Protein AF-A0AAD6JJ18-F1 (afdb_monomer_lite)

Secondary structure (DSSP, 8-state):
-----------GGG-------PPPPBHHHHHHHH-GGGGG-GGGTTPPBPHHHHHHHHHHHHHHHHTTGGGG---EEE-SSHHHHHHHHHHHSPTTSS--SS-------S-TT--PPPEEE-GGGPSSPSS-GGGPPPPHHHHHHH-TTEE-TT---SS--S--SS-PPPHHHHHHHHHHHH-

InterPro domains:
  IPR013078 Histidine phosphatase superfamily, clade-1 [PF00300] (18-92)
  IPR013078 Histidine phosphatase superfamily, clade-1 [SM00855] (17-101)
  IPR013078 Histidine phosphatase superfamily, clade-1 [cd07067] (18-88)
  IPR029033 Histidine phosphatase superfamily [G3DSA:3.40.50.1240] (17-183)
  IPR029033 Histidine phosphatase superfamily [SSF53254] (16-182)
  IPR050275 Phosphoglycerate Mutase/Phosphatase [PTHR48100] (12-182)

Radius of gyration: 18.87 Å; chains: 1; bounding box: 50×50×53 Å

Sequence (183 aa):
MDADPAPFLYPLEHSKILHLVRHAQGTHNVAGEKDHNALLSPEYFDAHLSPLGWQQAGDLRKQVHASGQLRRIDLVITSPLCRAMQTATQVFGSEGQIDGSKGANIDNSGISSLKCPPIVAAELCRERLGVHPCDKRRTISENRSRFPAIDFSLIESDEDILWKTDARETDEEIAARGLEFMS

Structure (mmCIF, N/CA/C/O backbone):
data_AF-A0AAD6JJ18-F1
#
_entry.id   AF-A0AAD6JJ18-F1
#
loop_
_atom_site.group_PDB
_atom_site.id
_atom_site.type_symbol
_atom_site.label_atom_id
_atom_site.label_alt_id
_atom_site.label_comp_id
_atom_site.label_asym_id
_atom_site.label_entity_id
_atom_site.label_seq_id
_atom_site.pdbx_PDB_ins_code
_atom_site.Cartn_x
_atom_site.Cartn_y
_atom_site.Cartn_z
_atom_site.occupancy
_atom_site.B_iso_or_equiv
_atom_site.auth_seq_id
_atom_site.auth_comp_id
_atom_site.auth_asym_id
_atom_site.auth_atom_id
_atom_site.pdbx_PDB_model_num
ATOM 1 N N . MET A 1 1 ? -30.585 34.271 -10.050 1.00 40.84 1 MET A N 1
ATOM 2 C CA . MET A 1 1 ? -30.581 34.189 -8.578 1.00 40.84 1 MET A CA 1
ATOM 3 C C . MET A 1 1 ? -29.838 32.917 -8.258 1.00 40.84 1 MET A C 1
ATOM 5 O O . MET A 1 1 ? -30.436 31.851 -8.314 1.00 40.84 1 MET A O 1
ATOM 9 N N . ASP A 1 2 ? -28.532 33.035 -8.064 1.00 46.09 2 ASP A N 1
ATOM 10 C CA . ASP A 1 2 ? -27.695 31.912 -7.663 1.00 46.09 2 ASP A CA 1
ATOM 11 C C . ASP A 1 2 ? -27.903 31.726 -6.163 1.00 46.09 2 ASP A C 1
ATOM 13 O O . ASP A 1 2 ? -27.655 32.639 -5.376 1.00 46.09 2 ASP A O 1
ATOM 17 N N . ALA A 1 3 ? -28.497 30.598 -5.784 1.00 52.81 3 ALA A N 1
ATOM 18 C CA . ALA A 1 3 ? -28.653 30.245 -4.385 1.00 52.81 3 ALA A CA 1
ATOM 19 C C . ALA A 1 3 ? -27.272 29.872 -3.838 1.00 52.81 3 ALA A C 1
ATOM 21 O O . ALA A 1 3 ? -26.668 28.906 -4.304 1.00 52.81 3 ALA A O 1
ATOM 22 N N . ASP A 1 4 ? -26.786 30.640 -2.862 1.00 55.97 4 ASP A N 1
ATOM 23 C CA . ASP A 1 4 ? -25.622 30.261 -2.064 1.00 55.97 4 ASP A CA 1
ATOM 24 C C . ASP A 1 4 ? -25.865 28.863 -1.466 1.00 55.97 4 ASP A C 1
ATOM 26 O O . ASP A 1 4 ? -26.921 28.638 -0.857 1.00 55.97 4 ASP A O 1
ATOM 30 N N . PRO A 1 5 ? -24.938 27.901 -1.627 1.00 59.16 5 PRO A N 1
ATOM 31 C CA . PRO A 1 5 ? -25.101 26.587 -1.034 1.00 59.16 5 PRO A CA 1
ATOM 32 C C . PRO A 1 5 ? -25.075 26.736 0.488 1.00 59.16 5 PRO A C 1
ATOM 34 O O . PRO A 1 5 ? -24.060 27.103 1.081 1.00 59.16 5 PRO A O 1
ATOM 37 N N . ALA A 1 6 ? -26.214 26.463 1.125 1.00 63.69 6 ALA A N 1
ATOM 38 C CA . ALA A 1 6 ? -26.315 26.445 2.575 1.00 63.69 6 ALA A CA 1
ATOM 39 C C . ALA A 1 6 ? -25.274 25.460 3.148 1.00 63.69 6 ALA A C 1
ATOM 41 O O . ALA A 1 6 ? -25.168 24.335 2.650 1.00 63.69 6 ALA A O 1
ATOM 42 N N . PRO A 1 7 ? -24.503 25.840 4.181 1.00 62.50 7 PRO A N 1
ATOM 43 C CA . PRO A 1 7 ? -23.551 24.934 4.804 1.00 62.50 7 PRO A CA 1
ATOM 44 C C . PRO A 1 7 ? -24.315 23.801 5.496 1.00 62.50 7 PRO A C 1
ATOM 46 O O . PRO A 1 7 ? -24.914 23.981 6.556 1.00 62.50 7 PRO A O 1
ATOM 49 N N . PHE A 1 8 ? -24.307 22.620 4.881 1.00 66.75 8 PHE A N 1
ATOM 50 C CA . PHE A 1 8 ? -24.824 21.406 5.495 1.00 66.75 8 PHE A CA 1
ATOM 51 C C . PHE A 1 8 ? -23.842 20.944 6.576 1.00 66.75 8 PHE A C 1
ATOM 53 O O . PHE A 1 8 ? -22.736 20.490 6.282 1.00 66.75 8 PHE A O 1
ATOM 60 N N . LEU A 1 9 ? -24.239 21.075 7.842 1.00 73.50 9 LEU A N 1
ATOM 61 C CA . LEU A 1 9 ? -23.540 20.450 8.961 1.00 73.50 9 LEU A CA 1
ATOM 62 C C . LEU A 1 9 ? -23.948 18.977 9.014 1.00 73.50 9 LEU A C 1
ATOM 64 O O . LEU A 1 9 ? -25.048 18.648 9.452 1.00 73.50 9 LEU A O 1
ATOM 68 N N . TYR A 1 10 ? -23.068 18.092 8.553 1.00 72.19 10 TYR A N 1
ATOM 69 C CA . TYR A 1 10 ? -23.254 16.653 8.713 1.00 72.19 10 TYR A CA 1
ATOM 70 C C . TYR A 1 10 ? -22.893 16.252 10.149 1.00 72.19 10 TYR A C 1
ATOM 72 O O . TYR A 1 10 ? -21.772 16.529 10.589 1.00 72.19 10 TYR A O 1
ATOM 80 N N . PRO A 1 11 ? -23.800 15.607 10.905 1.00 79.12 11 PRO A N 1
ATOM 81 C CA . PRO A 1 11 ? -23.462 15.084 12.220 1.00 79.12 11 PRO A CA 1
ATOM 82 C C . PRO A 1 11 ? -22.308 14.081 12.110 1.00 79.12 11 PRO A C 1
ATOM 84 O O . PRO A 1 11 ? -22.353 13.154 11.297 1.00 79.12 11 PRO A O 1
ATOM 87 N N . LEU A 1 12 ? -21.279 14.243 12.946 1.00 76.75 12 LEU A N 1
ATOM 88 C CA . LEU A 1 12 ? -20.121 13.338 12.968 1.00 76.75 12 LEU A CA 1
ATOM 89 C C . LEU A 1 12 ? -20.528 11.886 13.241 1.00 76.75 12 LEU A C 1
ATOM 91 O O . LEU A 1 12 ? -19.930 10.968 12.696 1.00 76.75 12 LEU A O 1
ATOM 95 N N . GLU A 1 13 ? -21.576 11.684 14.037 1.00 79.31 13 GLU A N 1
ATOM 96 C CA . GLU A 1 13 ? -22.138 10.368 14.364 1.00 79.31 13 GLU A CA 1
ATOM 97 C C . GLU A 1 13 ? -22.768 9.636 13.163 1.00 79.31 13 GLU A C 1
ATOM 99 O O . GLU A 1 13 ? -22.960 8.426 13.216 1.00 79.31 13 GLU A O 1
ATOM 104 N N . HIS A 1 14 ? -23.029 10.349 12.061 1.00 83.81 14 HIS A N 1
ATOM 105 C CA . HIS A 1 14 ? -23.541 9.801 10.801 1.00 83.81 14 HIS A CA 1
ATOM 106 C C . HIS A 1 14 ? -22.519 9.903 9.656 1.00 83.81 14 HIS A C 1
ATOM 108 O O . HIS A 1 14 ? -22.871 9.724 8.491 1.00 83.81 14 HIS A O 1
ATOM 114 N N . SER A 1 15 ? -21.256 10.207 9.969 1.00 89.50 15 SER A N 1
ATOM 115 C CA . SER A 1 15 ? -20.195 10.410 8.983 1.00 89.50 15 SER A CA 1
ATOM 116 C C . SER A 1 15 ? -19.077 9.389 9.164 1.00 89.50 15 SER A C 1
ATOM 118 O O . SER A 1 15 ? -18.675 9.077 10.283 1.00 89.50 15 SER A O 1
ATOM 120 N N . LYS A 1 16 ? -18.523 8.894 8.052 1.00 89.88 16 LYS A N 1
ATOM 121 C CA . LYS A 1 16 ? -17.264 8.141 8.080 1.00 89.88 16 LYS A CA 1
ATOM 122 C C . LYS A 1 16 ? -16.102 9.127 8.031 1.00 89.88 16 LYS A C 1
ATOM 124 O O . LYS A 1 16 ? -16.106 10.045 7.216 1.00 89.88 16 LYS A O 1
ATOM 129 N N . ILE A 1 17 ? -15.104 8.929 8.887 1.00 92.75 17 ILE A N 1
ATOM 130 C CA . ILE A 1 17 ? -13.862 9.706 8.850 1.00 92.75 17 ILE A CA 1
ATOM 131 C C . ILE A 1 17 ? -12.824 8.885 8.095 1.00 92.75 17 ILE A C 1
ATOM 133 O O . ILE A 1 17 ? -12.489 7.776 8.505 1.00 92.75 17 ILE A O 1
ATOM 137 N N . LEU A 1 18 ? -12.311 9.443 7.001 1.00 94.88 18 LEU A N 1
ATOM 138 C CA . LEU A 1 18 ? -11.244 8.836 6.218 1.00 94.88 18 LEU A CA 1
ATOM 139 C C . LEU A 1 18 ? -9.929 9.573 6.473 1.00 94.88 18 LEU A C 1
ATOM 141 O O . LEU A 1 18 ? -9.829 10.780 6.258 1.00 94.88 18 LEU A O 1
ATOM 145 N N . HIS A 1 19 ? -8.912 8.832 6.905 1.00 96.44 19 HIS A N 1
ATOM 146 C CA . HIS A 1 19 ? -7.545 9.330 7.021 1.00 96.44 19 HIS A CA 1
ATOM 147 C C . HIS A 1 19 ? -6.723 8.823 5.839 1.00 96.44 19 HIS A C 1
ATOM 149 O O . HIS A 1 19 ? -6.630 7.618 5.622 1.00 96.44 19 HIS A O 1
ATOM 155 N N . LEU A 1 20 ? -6.107 9.740 5.094 1.00 96.88 20 LEU A N 1
ATOM 156 C CA . LEU A 1 20 ? -5.242 9.408 3.965 1.00 96.88 20 LEU A CA 1
ATOM 157 C C . LEU A 1 20 ? -3.781 9.570 4.379 1.00 96.88 20 LEU A C 1
ATOM 159 O O . LEU A 1 20 ? -3.361 10.648 4.798 1.00 96.88 20 LEU A O 1
ATOM 163 N N . VAL A 1 21 ? -3.011 8.491 4.263 1.00 97.56 21 VAL A N 1
ATOM 164 C CA . VAL A 1 21 ? -1.593 8.454 4.631 1.00 97.56 21 VAL A CA 1
ATOM 165 C C . VAL A 1 21 ? -0.806 7.883 3.459 1.00 97.56 21 VAL A C 1
ATOM 167 O O . VAL A 1 21 ? -1.023 6.745 3.050 1.00 97.56 21 VAL A O 1
ATOM 170 N N . ARG A 1 22 ? 0.131 8.667 2.919 1.00 98.06 22 ARG A N 1
ATOM 171 C CA . ARG A 1 22 ? 1.108 8.166 1.947 1.00 98.06 22 ARG A CA 1
ATOM 172 C C . ARG A 1 22 ? 2.158 7.321 2.673 1.00 98.06 22 ARG A C 1
ATOM 174 O O . ARG A 1 22 ? 2.516 7.627 3.808 1.00 98.06 22 ARG A O 1
ATOM 181 N N . HIS A 1 23 ? 2.686 6.293 2.006 1.00 98.06 23 HIS A N 1
ATOM 182 C CA . HIS A 1 23 ? 3.838 5.553 2.522 1.00 98.06 23 HIS A CA 1
ATOM 183 C C . HIS A 1 23 ? 5.015 6.497 2.840 1.00 98.06 23 HIS A C 1
ATOM 185 O O . HIS A 1 23 ? 5.210 7.518 2.175 1.00 98.06 23 HIS A O 1
ATOM 191 N N . ALA A 1 24 ? 5.827 6.134 3.831 1.00 98.31 24 ALA A N 1
ATOM 192 C CA . ALA A 1 24 ? 7.063 6.848 4.140 1.00 98.31 24 ALA A CA 1
ATOM 193 C C . ALA A 1 24 ? 8.121 6.662 3.030 1.00 98.31 24 ALA A C 1
ATOM 195 O O . ALA A 1 24 ? 7.919 5.887 2.093 1.00 98.31 24 ALA A O 1
ATOM 196 N N . GLN A 1 25 ? 9.255 7.362 3.100 1.00 98.56 25 GLN A N 1
ATOM 197 C CA . GLN A 1 25 ? 10.272 7.313 2.043 1.00 98.56 25 GLN A CA 1
ATOM 198 C C . GLN A 1 25 ? 10.748 5.872 1.760 1.00 98.56 25 GLN A C 1
ATOM 200 O O . GLN A 1 25 ? 11.248 5.174 2.642 1.00 98.56 25 GLN A O 1
ATOM 205 N N . GLY A 1 26 ? 10.619 5.434 0.509 1.00 97.94 26 GLY A N 1
ATOM 206 C CA . GLY A 1 26 ? 11.151 4.166 0.014 1.00 97.94 26 GLY A CA 1
ATOM 207 C C . GLY A 1 26 ? 12.570 4.304 -0.538 1.00 97.94 26 GLY A C 1
ATOM 208 O O . GLY A 1 26 ? 12.993 5.391 -0.934 1.00 97.94 26 GLY A O 1
ATOM 209 N N . THR A 1 27 ? 13.301 3.194 -0.641 1.00 98.00 27 THR A N 1
ATOM 210 C CA . THR A 1 27 ? 14.630 3.170 -1.282 1.00 98.00 27 THR A CA 1
ATOM 211 C C . THR A 1 27 ? 14.587 3.640 -2.737 1.00 98.00 27 THR A C 1
ATOM 213 O O . THR A 1 27 ? 15.477 4.374 -3.160 1.00 98.00 27 THR A O 1
ATOM 216 N N . HIS A 1 28 ? 13.510 3.325 -3.467 1.00 96.75 28 HIS A N 1
ATOM 217 C CA . HIS A 1 28 ? 13.291 3.827 -4.828 1.00 96.75 28 HIS A CA 1
ATOM 218 C C . HIS A 1 28 ? 13.143 5.357 -4.891 1.00 96.75 28 HIS A C 1
ATOM 220 O O . HIS A 1 28 ? 13.555 5.953 -5.878 1.00 96.75 28 HIS A O 1
ATOM 226 N N . ASN A 1 29 ? 12.600 6.017 -3.855 1.00 96.88 29 ASN A N 1
ATOM 227 C CA . ASN A 1 29 ? 12.494 7.481 -3.842 1.00 96.88 29 ASN A CA 1
ATOM 228 C C . ASN A 1 29 ? 13.885 8.114 -3.772 1.00 96.88 29 ASN A C 1
ATOM 230 O O . ASN A 1 29 ? 14.192 8.998 -4.561 1.00 96.88 29 ASN A O 1
ATOM 234 N N . VAL A 1 30 ? 14.748 7.591 -2.894 1.00 96.94 30 VAL A N 1
ATOM 235 C CA . VAL A 1 30 ? 16.142 8.048 -2.753 1.00 96.94 30 VAL A CA 1
ATOM 236 C C . VAL A 1 30 ? 16.922 7.881 -4.058 1.00 96.94 30 VAL A C 1
ATOM 238 O O . VAL A 1 30 ? 17.774 8.705 -4.385 1.00 96.94 30 VAL A O 1
ATOM 241 N N . ALA A 1 31 ? 16.653 6.805 -4.797 1.00 95.44 31 ALA A N 1
ATOM 242 C CA . ALA A 1 31 ? 17.266 6.558 -6.094 1.00 95.44 31 ALA A CA 1
ATOM 243 C C . ALA A 1 31 ? 16.711 7.489 -7.178 1.00 95.44 31 ALA A C 1
ATOM 245 O O . ALA A 1 31 ? 17.483 8.163 -7.853 1.00 95.44 31 ALA A O 1
ATOM 246 N N . GLY A 1 32 ? 15.383 7.582 -7.286 1.00 94.88 32 GLY A N 1
ATOM 247 C CA . GLY A 1 32 ? 14.682 8.398 -8.276 1.00 94.88 32 GLY A CA 1
ATOM 248 C C . GLY A 1 32 ? 14.923 9.902 -8.132 1.00 94.88 32 GLY A C 1
ATOM 249 O O . GLY A 1 32 ? 14.893 10.614 -9.131 1.00 94.88 32 GLY A O 1
ATOM 250 N N . GLU A 1 33 ? 15.196 10.388 -6.917 1.00 95.31 33 GLU A N 1
ATOM 251 C CA . GLU A 1 33 ? 15.623 11.774 -6.667 1.00 95.31 33 GLU A CA 1
ATOM 252 C C . GLU A 1 33 ? 17.010 12.077 -7.251 1.00 95.31 33 GLU A C 1
ATOM 254 O O . GLU A 1 33 ? 17.281 13.213 -7.633 1.00 95.31 33 GLU A O 1
ATOM 259 N N . LYS A 1 34 ? 17.893 11.072 -7.325 1.00 95.06 34 LYS A N 1
ATOM 260 C CA . LYS A 1 34 ? 19.240 11.212 -7.899 1.00 95.06 34 LYS A CA 1
ATOM 261 C C . LYS A 1 34 ? 19.231 11.004 -9.407 1.00 95.06 34 LYS A C 1
ATOM 263 O O . LYS A 1 34 ? 19.876 11.753 -10.132 1.00 95.06 34 LYS A O 1
ATOM 268 N N . ASP A 1 35 ? 18.526 9.972 -9.855 1.00 94.44 35 ASP A N 1
ATOM 269 C CA . ASP A 1 35 ? 18.363 9.619 -11.258 1.00 94.44 35 ASP A CA 1
ATOM 270 C C . ASP A 1 35 ? 16.999 8.962 -11.464 1.00 94.44 35 ASP A C 1
ATOM 272 O O . ASP A 1 35 ? 16.736 7.861 -10.980 1.00 94.44 35 ASP A O 1
ATOM 276 N N . HIS A 1 36 ? 16.131 9.619 -12.230 1.00 91.31 36 HIS A N 1
ATOM 277 C CA . HIS A 1 36 ? 14.800 9.098 -12.516 1.00 91.31 36 HIS A CA 1
ATOM 278 C C . HIS A 1 36 ? 14.842 7.747 -13.248 1.00 91.31 36 HIS A C 1
ATOM 280 O O . HIS A 1 36 ? 13.972 6.905 -13.026 1.00 91.31 36 HIS A O 1
ATOM 286 N N . ASN A 1 37 ? 15.873 7.494 -14.064 1.00 93.81 37 ASN A N 1
ATOM 287 C CA . ASN A 1 37 ? 16.023 6.223 -14.777 1.00 93.81 37 ASN A CA 1
ATOM 288 C C . ASN A 1 37 ? 16.318 5.054 -13.831 1.00 93.81 37 ASN A C 1
ATOM 290 O O . ASN A 1 37 ? 16.045 3.905 -14.181 1.00 93.81 37 ASN A O 1
ATOM 294 N N . ALA A 1 38 ? 16.796 5.324 -12.611 1.00 93.50 38 ALA A N 1
ATOM 295 C CA . ALA A 1 38 ? 17.000 4.295 -11.598 1.00 93.50 38 ALA A CA 1
ATOM 296 C C . ALA A 1 38 ? 15.689 3.580 -11.230 1.00 93.50 38 ALA A C 1
ATOM 298 O O . ALA A 1 38 ? 15.727 2.419 -10.834 1.00 93.50 38 ALA A O 1
ATOM 299 N N . LEU A 1 39 ? 14.525 4.217 -11.423 1.00 91.69 39 LEU A N 1
ATOM 300 C CA . LEU A 1 39 ? 13.212 3.607 -11.179 1.00 91.69 39 LEU A CA 1
ATOM 301 C C . LEU A 1 39 ? 12.893 2.430 -12.111 1.00 91.69 39 LEU A C 1
ATOM 303 O O . LEU A 1 39 ? 12.002 1.647 -11.797 1.00 91.69 39 LEU A O 1
ATOM 307 N N . LEU A 1 40 ? 13.619 2.280 -13.223 1.00 94.19 40 LEU A N 1
ATOM 308 C CA . LEU A 1 40 ? 13.518 1.127 -14.123 1.00 94.19 40 LEU A CA 1
ATOM 309 C C . LEU A 1 40 ? 14.391 -0.053 -13.666 1.00 94.19 40 LEU A C 1
ATOM 311 O O . LEU A 1 40 ? 14.301 -1.142 -14.233 1.00 94.19 40 LEU A O 1
ATOM 315 N N . SER A 1 41 ? 15.241 0.139 -12.652 1.00 95.56 41 SER A N 1
ATOM 316 C CA . SER A 1 41 ? 16.143 -0.904 -12.171 1.00 95.56 41 SER A CA 1
ATOM 317 C C . SER A 1 41 ? 15.374 -2.010 -11.435 1.00 95.56 41 SER A C 1
ATOM 319 O O . SER A 1 41 ? 14.604 -1.716 -10.512 1.00 95.56 41 SER A O 1
ATOM 321 N N . PRO A 1 42 ? 15.626 -3.296 -11.751 1.00 95.62 42 PRO A N 1
ATOM 322 C CA . PRO A 1 42 ? 15.067 -4.416 -10.997 1.00 95.62 42 PRO A CA 1
ATOM 323 C C . PRO A 1 42 ? 15.559 -4.461 -9.541 1.00 95.62 42 PRO A C 1
ATOM 325 O O . PRO A 1 42 ? 14.933 -5.119 -8.714 1.00 95.62 42 PRO A O 1
ATOM 328 N N . GLU A 1 43 ? 16.634 -3.739 -9.198 1.00 96.31 43 GLU A N 1
ATOM 329 C CA . GLU A 1 43 ? 17.118 -3.584 -7.817 1.00 96.31 43 GLU A CA 1
ATOM 330 C C . GLU A 1 43 ? 16.038 -3.028 -6.879 1.00 96.31 43 GLU A C 1
ATOM 332 O O . GLU A 1 43 ? 15.972 -3.401 -5.709 1.00 96.31 43 GLU A O 1
ATOM 337 N N . TYR A 1 44 ? 15.147 -2.178 -7.397 1.00 96.44 44 TYR A N 1
ATOM 338 C CA . TYR A 1 44 ? 14.070 -1.576 -6.616 1.00 96.44 44 TYR A CA 1
ATOM 339 C C . TYR A 1 44 ? 12.766 -2.371 -6.661 1.00 96.44 44 TYR A C 1
ATOM 341 O O . TYR A 1 44 ? 11.732 -1.827 -6.282 1.00 96.44 44 TYR A O 1
ATOM 349 N N . PHE A 1 45 ? 12.788 -3.639 -7.087 1.00 97.62 45 PHE A N 1
ATOM 350 C CA . PHE A 1 45 ? 11.606 -4.503 -7.104 1.00 97.62 45 PHE A CA 1
ATOM 351 C C . PHE A 1 45 ? 10.892 -4.548 -5.741 1.00 97.62 45 PHE A C 1
ATOM 353 O O . PHE A 1 45 ? 11.445 -5.038 -4.749 1.00 97.62 45 PHE A O 1
ATOM 360 N N . ASP A 1 46 ? 9.636 -4.086 -5.722 1.00 97.88 46 ASP A N 1
ATOM 361 C CA . ASP A 1 46 ? 8.813 -3.906 -4.516 1.00 97.88 46 ASP A CA 1
ATOM 362 C C . ASP A 1 46 ? 9.578 -3.183 -3.390 1.00 97.88 46 ASP A C 1
ATOM 364 O O . ASP A 1 46 ? 9.753 -3.691 -2.276 1.00 97.88 46 ASP A O 1
ATOM 368 N N . ALA A 1 47 ? 10.136 -2.017 -3.722 1.00 97.81 47 ALA A N 1
ATOM 369 C CA . ALA A 1 47 ? 11.035 -1.271 -2.852 1.00 97.81 47 ALA A CA 1
ATOM 370 C C . ALA A 1 47 ? 10.498 -1.119 -1.418 1.00 97.81 47 ALA A C 1
ATOM 372 O O . ALA A 1 47 ? 9.361 -0.689 -1.192 1.00 97.81 47 ALA A O 1
ATOM 373 N N . HIS A 1 48 ? 11.365 -1.416 -0.452 1.00 98.12 48 HIS A N 1
ATOM 374 C CA . HIS A 1 48 ? 11.105 -1.243 0.973 1.00 98.12 48 HIS A CA 1
ATOM 375 C C . HIS A 1 48 ? 11.386 0.199 1.433 1.00 98.12 48 HIS A C 1
ATOM 377 O O . HIS A 1 48 ? 11.948 1.015 0.697 1.00 98.12 48 HIS A O 1
ATOM 383 N N . LEU A 1 49 ? 11.014 0.519 2.674 1.00 98.56 49 LEU A N 1
ATOM 384 C CA . LEU A 1 49 ? 11.332 1.790 3.321 1.00 98.56 49 LEU A CA 1
ATOM 385 C C . LEU A 1 49 ? 12.845 1.989 3.466 1.00 98.56 49 LEU A C 1
ATOM 387 O O . LEU A 1 49 ? 13.586 1.054 3.780 1.00 98.56 49 LEU A O 1
ATOM 391 N N . SER A 1 50 ? 13.301 3.222 3.252 1.00 98.25 50 SER A N 1
ATOM 392 C CA . SER A 1 50 ? 14.663 3.641 3.584 1.00 98.25 50 SER A CA 1
ATOM 393 C C . SER A 1 50 ? 14.824 3.774 5.110 1.00 98.25 50 SER A C 1
ATOM 395 O O . SER A 1 50 ? 13.823 3.789 5.833 1.00 98.25 50 SER A O 1
ATOM 397 N N . PRO A 1 51 ? 16.053 3.930 5.640 1.00 98.06 51 PRO A N 1
ATOM 398 C CA . PRO A 1 51 ? 16.248 4.260 7.055 1.00 98.06 51 PRO A CA 1
ATOM 399 C C . PRO A 1 51 ? 15.464 5.508 7.495 1.00 98.06 51 PRO A C 1
ATOM 401 O O . PRO A 1 51 ? 14.861 5.514 8.567 1.00 98.06 51 PRO A O 1
ATOM 404 N N . LEU A 1 52 ? 15.395 6.533 6.636 1.00 98.38 52 LEU A N 1
ATOM 405 C CA . LEU A 1 52 ? 14.575 7.719 6.886 1.00 98.38 52 LEU A CA 1
ATOM 406 C C . LEU A 1 52 ? 13.076 7.388 6.857 1.00 98.38 52 LEU A C 1
ATOM 408 O O . LEU A 1 52 ? 12.327 7.888 7.690 1.00 98.38 52 LEU A O 1
ATOM 412 N N . GLY A 1 53 ? 12.633 6.526 5.938 1.00 98.56 53 GLY A N 1
ATOM 413 C CA . GLY A 1 53 ? 11.244 6.072 5.877 1.00 98.56 53 GLY A CA 1
ATOM 414 C C . GLY A 1 53 ? 10.787 5.378 7.162 1.00 98.56 53 GLY A C 1
ATOM 415 O O . GLY A 1 53 ? 9.699 5.651 7.667 1.00 98.56 53 GLY A O 1
ATOM 416 N N . TRP A 1 54 ? 11.641 4.540 7.752 1.00 98.25 54 TRP A N 1
ATOM 417 C CA . TRP A 1 54 ? 11.367 3.925 9.053 1.00 98.25 54 TRP A CA 1
ATOM 418 C C . TRP A 1 54 ? 11.255 4.952 10.178 1.00 98.25 54 TRP A C 1
ATOM 420 O O . TRP A 1 54 ? 10.342 4.859 11.000 1.00 98.25 54 TRP A O 1
ATOM 430 N N . GLN A 1 55 ? 12.132 5.960 10.191 1.00 98.25 55 GLN A N 1
ATOM 431 C CA . GLN A 1 55 ? 12.039 7.057 11.151 1.00 98.25 55 GLN A CA 1
ATOM 432 C C . GLN A 1 55 ? 10.717 7.825 10.995 1.00 98.25 55 GLN A C 1
ATOM 434 O O . GLN A 1 55 ? 10.011 8.021 11.981 1.00 98.25 55 GLN A O 1
ATOM 439 N N . GLN A 1 56 ? 10.339 8.189 9.767 1.00 98.62 56 GLN A N 1
ATOM 440 C CA . GLN A 1 56 ? 9.084 8.890 9.469 1.00 98.62 56 GLN A CA 1
ATOM 441 C C . GLN A 1 56 ? 7.855 8.105 9.951 1.00 98.62 56 GLN A C 1
ATOM 443 O O . GLN A 1 56 ? 6.977 8.666 10.607 1.00 98.62 56 GLN A O 1
ATOM 448 N N . ALA A 1 57 ? 7.801 6.800 9.672 1.00 98.12 57 ALA A N 1
ATOM 449 C CA . ALA A 1 57 ? 6.713 5.941 10.134 1.00 98.12 57 ALA A CA 1
ATOM 450 C C . ALA A 1 57 ? 6.704 5.800 11.670 1.00 98.12 57 ALA A C 1
ATOM 452 O O . ALA A 1 57 ? 5.644 5.838 12.295 1.00 98.12 57 ALA A O 1
ATOM 453 N N . GLY A 1 58 ? 7.877 5.700 12.302 1.00 96.88 58 GLY A N 1
ATOM 454 C CA . GLY A 1 58 ? 8.008 5.690 13.760 1.00 96.88 58 GLY A CA 1
ATOM 455 C C . GLY A 1 58 ? 7.547 6.994 14.418 1.00 96.88 58 GLY A C 1
ATOM 456 O O . GLY A 1 58 ? 6.877 6.961 15.450 1.00 96.88 58 GLY A O 1
ATOM 457 N N . ASP A 1 59 ? 7.848 8.142 13.819 1.00 97.81 59 ASP A N 1
ATOM 458 C CA . ASP A 1 59 ? 7.407 9.440 14.329 1.00 97.81 59 ASP A CA 1
ATOM 459 C C . ASP A 1 59 ? 5.892 9.623 14.176 1.00 97.81 59 ASP A C 1
ATOM 461 O O . ASP A 1 59 ? 5.236 10.082 15.116 1.00 97.81 59 ASP A O 1
ATOM 465 N N . LEU A 1 60 ? 5.303 9.161 13.067 1.00 97.56 60 LEU A N 1
ATOM 466 C CA . LEU A 1 60 ? 3.848 9.136 12.904 1.00 97.56 60 LEU A CA 1
ATOM 467 C C . LEU A 1 60 ? 3.173 8.2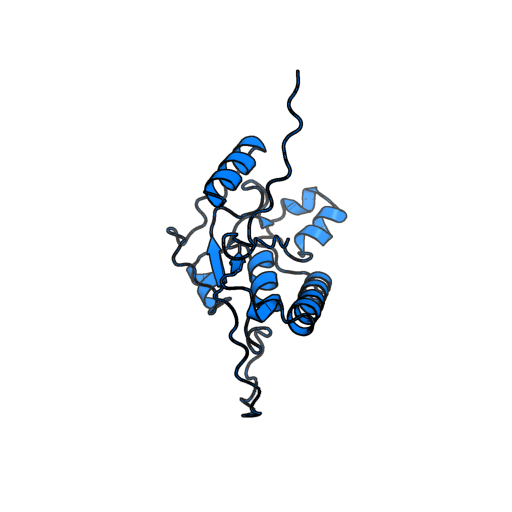11 13.930 1.00 97.56 60 LEU A C 1
ATOM 469 O O . LEU A 1 60 ? 2.173 8.606 14.528 1.00 97.56 60 LEU A O 1
ATOM 473 N N . ARG A 1 61 ? 3.740 7.026 14.212 1.00 95.88 61 ARG A N 1
ATOM 474 C CA . ARG A 1 61 ? 3.247 6.131 15.280 1.00 95.88 61 ARG A CA 1
ATOM 475 C C . ARG A 1 61 ? 3.154 6.871 16.614 1.00 95.88 61 ARG A C 1
ATOM 477 O O . ARG A 1 61 ? 2.105 6.852 17.254 1.00 95.88 61 ARG A O 1
ATOM 484 N N . LYS A 1 62 ? 4.223 7.567 17.022 1.00 95.56 62 LYS A N 1
ATOM 485 C CA . LYS A 1 62 ? 4.245 8.333 18.282 1.00 95.56 62 LYS A CA 1
ATOM 486 C C . LYS A 1 62 ? 3.108 9.355 18.329 1.00 95.56 62 LYS A C 1
ATOM 488 O O . LYS A 1 62 ? 2.428 9.451 19.347 1.00 95.56 62 LYS A O 1
ATOM 493 N N . GLN A 1 63 ? 2.863 10.074 17.233 1.00 95.94 63 GLN A N 1
ATOM 494 C CA . GLN A 1 63 ? 1.783 11.065 17.143 1.00 95.94 63 GLN A CA 1
ATOM 495 C C . GLN A 1 63 ? 0.388 10.425 17.224 1.00 95.94 63 GLN A C 1
ATOM 497 O O . GLN A 1 63 ? -0.468 10.885 17.984 1.00 95.94 63 GLN A O 1
ATOM 502 N N . VAL A 1 64 ? 0.155 9.339 16.482 1.00 93.94 64 VAL A N 1
ATOM 503 C CA . VAL A 1 64 ? -1.125 8.607 16.456 1.00 93.94 64 VAL A CA 1
ATOM 504 C C . VAL A 1 64 ? -1.445 7.981 17.821 1.00 93.94 64 VAL A C 1
ATOM 506 O O . VAL A 1 64 ? -2.599 7.989 18.252 1.00 93.94 64 VAL A O 1
ATOM 509 N N . HIS A 1 65 ? -0.433 7.488 18.539 1.00 90.94 65 HIS A N 1
ATOM 510 C CA . HIS A 1 65 ? -0.591 6.971 19.899 1.00 90.94 65 HIS A CA 1
ATOM 511 C C . HIS A 1 65 ? -0.822 8.088 20.924 1.00 90.94 65 HIS A C 1
ATOM 513 O O . HIS A 1 65 ? -1.758 7.995 21.718 1.00 90.94 65 HIS A O 1
ATOM 519 N N . ALA A 1 66 ? -0.014 9.153 20.898 1.00 93.12 66 ALA A N 1
ATOM 520 C CA . ALA A 1 66 ? -0.108 10.257 21.858 1.00 93.12 66 ALA A CA 1
ATOM 521 C C . ALA A 1 66 ? -1.444 11.013 21.766 1.00 93.12 66 ALA A C 1
ATOM 523 O O . ALA A 1 66 ? -1.976 11.452 22.781 1.00 93.12 66 ALA A O 1
ATOM 524 N N . SER A 1 67 ? -2.011 11.124 20.563 1.00 93.56 67 SER A N 1
ATOM 525 C CA . SER A 1 67 ? -3.330 11.733 20.332 1.00 93.56 67 SER A CA 1
ATOM 526 C C . SER A 1 67 ? -4.511 10.824 20.697 1.00 93.56 67 SER A C 1
ATOM 528 O O . SER A 1 67 ? -5.657 11.267 20.675 1.00 93.56 67 SER A O 1
ATOM 530 N N . GLY A 1 68 ? -4.268 9.541 20.993 1.00 91.56 68 GLY A N 1
ATOM 531 C CA . GLY A 1 68 ? -5.322 8.540 21.167 1.00 91.56 68 GLY A CA 1
ATOM 532 C C . GLY A 1 68 ? -6.054 8.171 19.870 1.00 91.56 68 GLY A C 1
ATOM 533 O O . GLY A 1 68 ? -7.004 7.388 19.920 1.00 91.56 68 GLY A O 1
ATOM 534 N N . GLN A 1 69 ? -5.608 8.686 18.717 1.00 91.75 69 GLN A N 1
ATOM 535 C CA . GLN A 1 69 ? -6.233 8.470 17.412 1.00 91.75 69 GLN A CA 1
ATOM 536 C C . GLN A 1 69 ? -6.299 6.985 17.047 1.00 91.75 69 GLN A C 1
ATOM 538 O O . GLN A 1 69 ? -7.302 6.553 16.487 1.00 91.75 69 GLN A O 1
ATOM 543 N N . LEU A 1 70 ? -5.291 6.186 17.425 1.00 92.06 70 LEU A N 1
ATOM 544 C CA . LEU A 1 70 ? -5.272 4.744 17.144 1.00 92.06 70 LEU A CA 1
ATOM 545 C C . LEU A 1 70 ? -6.546 4.031 17.621 1.00 92.06 70 LEU A C 1
ATOM 547 O O . LEU A 1 70 ? -7.076 3.179 16.920 1.00 92.06 70 LEU A O 1
ATOM 551 N N . ARG A 1 71 ? -7.066 4.410 18.798 1.00 90.31 71 ARG A N 1
ATOM 552 C CA . ARG A 1 71 ? -8.251 3.784 19.411 1.00 90.31 71 ARG A CA 1
ATOM 553 C C . ARG A 1 71 ? -9.554 4.108 18.675 1.00 90.31 71 ARG A C 1
ATOM 555 O O . ARG A 1 71 ? -10.580 3.519 18.993 1.00 90.31 71 ARG A O 1
ATOM 562 N N . ARG A 1 72 ? -9.520 5.077 17.757 1.00 92.12 72 ARG A N 1
ATOM 563 C CA . ARG A 1 72 ? -10.662 5.546 16.961 1.00 92.12 72 ARG A CA 1
ATOM 564 C C . ARG A 1 72 ? -10.634 5.024 15.527 1.00 92.12 72 ARG A C 1
ATOM 566 O O . ARG A 1 72 ? -11.531 5.350 14.762 1.00 92.12 72 ARG A O 1
ATOM 573 N N . ILE A 1 73 ? -9.587 4.293 15.148 1.00 94.50 73 ILE A N 1
ATOM 574 C CA . ILE A 1 73 ? -9.467 3.696 13.822 1.00 94.50 73 ILE A CA 1
ATOM 575 C C . ILE A 1 73 ? -10.086 2.304 13.891 1.00 94.50 73 ILE A C 1
ATOM 577 O O . ILE A 1 73 ? -9.632 1.460 14.661 1.00 94.50 73 ILE A O 1
ATOM 581 N N . ASP A 1 74 ? -11.107 2.070 13.073 1.00 95.50 74 ASP A N 1
ATOM 582 C CA . ASP A 1 74 ? -11.778 0.770 12.991 1.00 95.50 74 ASP A CA 1
ATOM 583 C C . ASP A 1 74 ? -11.107 -0.180 11.988 1.00 95.50 74 ASP A C 1
ATOM 585 O O . ASP A 1 74 ? -11.202 -1.398 12.132 1.00 95.50 74 ASP A O 1
ATOM 589 N N . LEU A 1 75 ? -10.428 0.369 10.974 1.00 96.75 75 LEU A N 1
ATOM 590 C CA . LEU A 1 75 ? -9.805 -0.372 9.878 1.00 96.75 75 LEU A CA 1
ATOM 591 C C . LEU A 1 75 ? -8.657 0.435 9.263 1.00 96.75 75 LEU A C 1
ATOM 593 O O . LEU A 1 75 ? -8.779 1.642 9.055 1.00 96.75 75 LEU A O 1
ATOM 597 N N . VAL A 1 76 ? -7.570 -0.249 8.912 1.00 98.25 76 VAL A N 1
ATOM 598 C CA . VAL A 1 76 ? -6.499 0.288 8.067 1.00 98.25 76 VAL A CA 1
ATOM 599 C C . VAL A 1 76 ? -6.493 -0.474 6.750 1.00 98.25 76 VAL A C 1
ATOM 601 O O . VAL A 1 76 ? -6.399 -1.699 6.738 1.00 98.25 76 VAL A O 1
ATOM 604 N N . ILE A 1 77 ? -6.557 0.253 5.639 1.00 98.50 77 ILE A N 1
ATOM 605 C CA . ILE A 1 77 ? -6.407 -0.319 4.301 1.00 98.50 77 ILE A CA 1
ATOM 606 C C . ILE A 1 77 ? -5.046 0.109 3.760 1.00 98.50 77 ILE A C 1
ATOM 608 O O . ILE A 1 77 ? -4.691 1.285 3.825 1.00 98.50 77 ILE A O 1
ATOM 612 N N . THR A 1 78 ? -4.277 -0.840 3.238 1.00 98.62 78 THR A N 1
ATOM 613 C CA . THR A 1 78 ? -2.967 -0.590 2.631 1.00 98.62 78 THR A CA 1
ATOM 614 C C . THR A 1 78 ? -2.891 -1.197 1.239 1.00 98.62 78 THR A C 1
ATOM 616 O O . THR A 1 78 ? -3.613 -2.143 0.925 1.00 98.62 78 THR A O 1
ATOM 619 N N . SER A 1 79 ? -2.004 -0.675 0.397 1.00 98.44 79 SER A N 1
ATOM 620 C CA . SER A 1 79 ? -1.691 -1.348 -0.858 1.00 98.44 79 SER A CA 1
ATOM 621 C C . SER A 1 79 ? -0.766 -2.538 -0.590 1.00 98.44 79 SER A C 1
ATOM 623 O O . SER A 1 79 ? 0.021 -2.505 0.362 1.00 98.44 79 SER A O 1
ATOM 625 N N . PRO A 1 80 ? -0.785 -3.585 -1.429 1.00 98.38 80 PRO A N 1
ATOM 626 C CA . PRO A 1 80 ? 0.088 -4.747 -1.274 1.00 98.38 80 PRO A CA 1
ATOM 627 C C . PRO A 1 80 ? 1.555 -4.477 -1.674 1.00 98.38 80 PRO A C 1
ATOM 629 O O . PRO A 1 80 ? 2.294 -5.413 -1.970 1.00 98.38 80 PRO A O 1
ATOM 632 N N . LEU A 1 81 ? 1.991 -3.211 -1.697 1.00 98.50 81 LEU A N 1
ATOM 633 C CA . LEU A 1 81 ? 3.378 -2.813 -1.943 1.00 98.50 81 LEU A CA 1
ATOM 634 C C . LEU A 1 81 ? 4.154 -2.752 -0.623 1.00 98.50 81 LEU A C 1
ATOM 636 O O . LEU A 1 81 ? 3.673 -2.209 0.376 1.00 98.50 81 LEU A O 1
ATOM 640 N N . CYS A 1 82 ? 5.387 -3.253 -0.615 1.00 98.38 82 CYS A N 1
ATOM 641 C CA . CYS A 1 82 ? 6.198 -3.446 0.585 1.00 98.38 82 CYS A CA 1
ATOM 642 C C . CYS A 1 82 ? 6.318 -2.177 1.438 1.00 98.38 82 CYS A C 1
ATOM 644 O O . CYS A 1 82 ? 6.064 -2.224 2.641 1.00 98.38 82 CYS A O 1
ATOM 646 N N . ARG A 1 83 ? 6.633 -1.030 0.827 1.00 98.50 83 ARG A N 1
ATOM 647 C CA . ARG A 1 83 ? 6.719 0.273 1.513 1.00 98.50 83 ARG A CA 1
ATOM 648 C C . ARG A 1 83 ? 5.426 0.698 2.219 1.00 98.50 83 ARG A C 1
ATOM 650 O O . ARG A 1 83 ? 5.483 1.270 3.310 1.00 98.50 83 ARG A O 1
ATOM 657 N N . ALA A 1 84 ? 4.268 0.422 1.619 1.00 98.62 84 ALA A N 1
ATOM 658 C CA . ALA A 1 84 ? 2.969 0.768 2.187 1.00 98.62 84 ALA A CA 1
ATOM 659 C C . ALA A 1 84 ? 2.612 -0.182 3.335 1.00 98.62 84 ALA A C 1
ATOM 661 O O . ALA A 1 84 ? 2.224 0.274 4.409 1.00 98.62 84 ALA A O 1
ATOM 662 N N . MET A 1 85 ? 2.845 -1.486 3.164 1.00 98.56 85 MET A N 1
ATOM 663 C CA . MET A 1 85 ? 2.658 -2.485 4.222 1.00 98.56 85 MET A CA 1
ATOM 664 C C . MET A 1 85 ? 3.580 -2.246 5.425 1.00 98.56 85 MET A C 1
ATOM 666 O O . MET A 1 85 ? 3.125 -2.322 6.566 1.00 98.56 85 MET A O 1
ATOM 670 N N . GLN A 1 86 ? 4.847 -1.882 5.198 1.00 98.38 86 GLN A N 1
ATOM 671 C CA . GLN A 1 86 ? 5.784 -1.501 6.262 1.00 98.38 86 GLN A CA 1
ATOM 672 C C . GLN A 1 86 ? 5.320 -0.247 7.002 1.00 98.38 86 GLN A C 1
ATOM 674 O O . GLN A 1 86 ? 5.314 -0.235 8.229 1.00 98.38 86 GLN A O 1
ATOM 679 N N . THR A 1 87 ? 4.870 0.781 6.274 1.00 98.50 87 THR A N 1
ATOM 680 C CA . THR A 1 87 ? 4.326 1.999 6.894 1.00 98.50 87 THR A CA 1
ATOM 681 C C . THR A 1 87 ? 3.090 1.673 7.736 1.00 98.50 87 THR A C 1
ATOM 683 O O . THR A 1 87 ? 3.025 2.061 8.899 1.00 98.50 87 THR A O 1
ATOM 686 N N . ALA A 1 88 ? 2.133 0.917 7.189 1.00 98.06 88 ALA A N 1
ATOM 687 C CA . ALA A 1 88 ? 0.903 0.550 7.888 1.00 98.06 88 ALA A CA 1
ATOM 688 C C . ALA A 1 88 ? 1.182 -0.277 9.153 1.00 98.06 88 ALA A C 1
ATOM 690 O O . ALA A 1 88 ? 0.669 0.043 10.223 1.00 98.06 88 ALA A O 1
ATOM 691 N N . THR A 1 89 ? 2.047 -1.289 9.051 1.00 96.62 89 THR A N 1
ATOM 692 C CA . THR A 1 89 ? 2.423 -2.148 10.185 1.00 96.62 89 THR A CA 1
ATOM 693 C C . THR A 1 89 ? 3.167 -1.354 11.257 1.00 96.62 89 THR A C 1
ATOM 695 O O . THR A 1 89 ? 2.855 -1.475 12.439 1.00 96.62 89 THR A O 1
ATOM 698 N N . GLN A 1 90 ? 4.099 -0.481 10.863 1.00 96.00 90 GLN A N 1
ATOM 699 C CA . GLN A 1 90 ? 4.845 0.354 11.803 1.00 96.00 90 GLN A CA 1
ATOM 700 C C . GLN A 1 90 ? 3.932 1.326 12.555 1.00 96.00 90 GLN A C 1
ATOM 702 O O . GLN A 1 90 ? 4.060 1.492 13.767 1.00 96.00 90 GLN A O 1
ATOM 707 N N . VAL A 1 91 ? 3.011 1.983 11.852 1.00 96.25 91 VAL A N 1
ATOM 708 C CA . VAL A 1 91 ? 2.176 3.043 12.433 1.00 96.25 91 VAL A CA 1
ATOM 709 C C . VAL A 1 91 ? 1.005 2.469 13.227 1.00 96.25 91 VAL A C 1
ATOM 711 O O . VAL A 1 91 ? 0.710 2.974 14.307 1.00 96.25 91 VAL A O 1
ATOM 714 N N . PHE A 1 92 ? 0.355 1.420 12.719 1.00 95.94 92 PHE A N 1
ATOM 715 C CA . PHE A 1 92 ? -0.932 0.941 13.233 1.00 95.94 92 PHE A CA 1
ATOM 716 C C . PHE A 1 92 ? -0.909 -0.500 13.765 1.00 95.94 92 PHE A C 1
ATOM 718 O O . PHE A 1 92 ? -1.898 -0.942 14.344 1.00 95.94 92 PHE A O 1
ATOM 725 N N . GLY A 1 93 ? 0.194 -1.235 13.589 1.00 92.06 93 GLY A N 1
ATOM 726 C CA .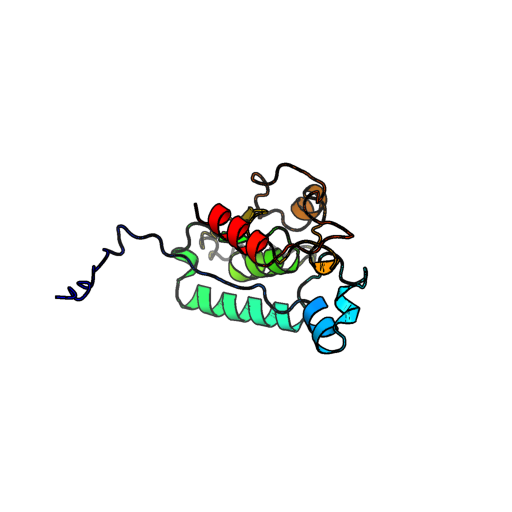 GLY A 1 93 ? 0.348 -2.609 14.071 1.00 92.06 93 GLY A CA 1
ATOM 727 C C . GLY A 1 93 ? 0.708 -2.717 15.558 1.00 92.06 93 GLY A C 1
ATOM 728 O O . GLY A 1 93 ? 1.042 -1.731 16.229 1.00 92.06 93 GLY A O 1
ATOM 729 N N . SER A 1 94 ? 0.668 -3.948 16.074 1.00 83.75 94 SER A N 1
ATOM 730 C CA . SER A 1 94 ? 1.015 -4.267 17.463 1.00 83.75 94 SER A CA 1
ATOM 731 C C . SER A 1 94 ? 2.520 -4.176 17.725 1.00 83.75 94 SER A C 1
ATOM 733 O O . SER A 1 94 ? 3.339 -4.524 16.871 1.00 83.75 94 SER A O 1
ATOM 735 N N . GLU A 1 95 ? 2.890 -3.767 18.940 1.00 66.50 95 GLU A N 1
ATOM 736 C CA . GLU A 1 95 ? 4.283 -3.782 19.399 1.00 66.50 95 GLU A CA 1
ATOM 737 C C . GLU A 1 95 ? 4.805 -5.231 19.383 1.00 66.50 95 GLU A C 1
ATOM 739 O O . GLU A 1 95 ? 4.213 -6.110 20.003 1.00 66.50 95 GLU A O 1
ATOM 744 N N . GLY A 1 96 ? 5.849 -5.502 18.586 1.00 56.62 96 GLY A N 1
ATOM 745 C CA . GLY A 1 96 ? 6.422 -6.846 18.391 1.00 56.62 96 GLY A CA 1
ATOM 746 C C . GLY A 1 96 ? 6.522 -7.326 16.935 1.00 56.62 96 GLY A C 1
ATOM 747 O O . GLY A 1 96 ? 7.195 -8.317 16.676 1.00 56.62 96 GLY A O 1
ATOM 748 N N . GLN A 1 97 ? 5.915 -6.623 15.972 1.00 52.88 97 GLN A N 1
ATOM 749 C CA . GLN A 1 97 ? 6.023 -6.950 14.534 1.00 52.88 97 GLN A CA 1
ATOM 750 C C . GLN A 1 97 ? 7.087 -6.146 13.777 1.00 52.88 97 GLN A C 1
ATOM 752 O O . GLN A 1 97 ? 7.247 -6.299 12.569 1.00 52.88 97 GLN A O 1
ATOM 757 N N . ILE A 1 98 ? 7.787 -5.262 14.486 1.00 52.34 98 ILE A N 1
ATOM 758 C CA . ILE A 1 98 ? 8.648 -4.234 13.894 1.00 52.34 98 ILE A CA 1
ATOM 759 C C . ILE A 1 98 ? 10.032 -4.790 13.527 1.00 52.34 98 ILE A C 1
ATOM 761 O O . ILE A 1 98 ? 10.665 -4.279 12.610 1.00 52.34 98 ILE A O 1
ATOM 765 N N . ASP A 1 99 ? 10.456 -5.896 14.143 1.00 42.06 99 ASP A N 1
ATOM 766 C CA . ASP A 1 99 ? 11.757 -6.495 13.877 1.00 42.06 99 ASP A CA 1
ATOM 767 C C . ASP A 1 99 ? 11.622 -7.948 13.418 1.00 42.06 99 ASP A C 1
ATOM 769 O O . ASP A 1 99 ? 11.223 -8.828 14.175 1.00 42.06 99 ASP A O 1
ATOM 773 N N . GLY A 1 100 ? 12.105 -8.244 12.209 1.00 43.44 100 GLY A N 1
ATOM 774 C CA . GLY A 1 100 ? 12.469 -9.604 11.782 1.00 43.44 100 GLY A CA 1
ATOM 775 C C . GLY A 1 100 ? 13.641 -10.208 12.580 1.00 43.44 100 GLY A C 1
ATOM 776 O O . GLY A 1 100 ? 14.276 -11.163 12.131 1.00 43.44 100 GLY A O 1
ATOM 777 N N . SER A 1 101 ? 13.948 -9.650 13.751 1.00 36.00 101 SER A N 1
ATOM 778 C CA . SER A 1 101 ? 14.938 -10.129 14.702 1.00 36.00 101 SER A CA 1
ATOM 779 C C . SER A 1 101 ? 14.232 -11.010 15.726 1.00 36.00 101 SER A C 1
ATOM 781 O O . SER A 1 101 ? 13.329 -10.586 16.439 1.00 36.00 101 SER A O 1
ATOM 783 N N . LYS A 1 102 ? 14.648 -12.275 15.765 1.00 41.50 102 LYS A N 1
ATOM 784 C CA . LYS A 1 102 ? 14.179 -1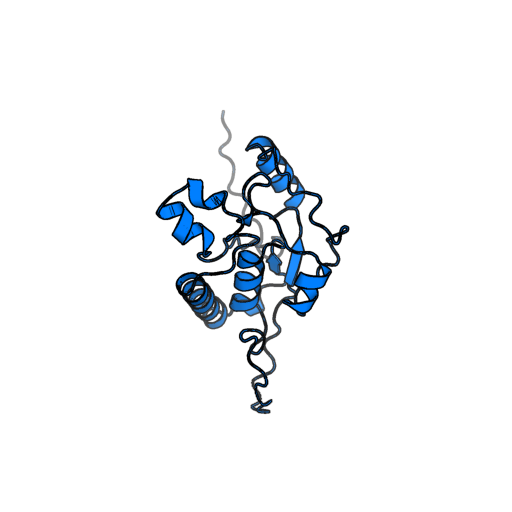3.310 16.689 1.00 41.50 102 LYS A CA 1
ATOM 785 C C . LYS A 1 102 ? 13.986 -12.787 18.121 1.00 41.50 102 LYS A C 1
ATOM 787 O O . LYS A 1 102 ? 14.939 -12.324 18.736 1.00 41.50 102 LYS A O 1
ATOM 792 N N . GLY A 1 103 ? 12.792 -13.028 18.662 1.00 40.38 103 GLY A N 1
ATOM 793 C CA . GLY A 1 103 ? 12.551 -13.199 20.095 1.00 40.38 103 GLY A CA 1
ATOM 794 C C . GLY A 1 103 ? 12.568 -11.924 20.932 1.00 40.38 103 GLY A C 1
ATOM 795 O O . GLY A 1 103 ? 13.493 -11.714 21.711 1.00 40.38 103 GLY A O 1
ATOM 796 N N . ALA A 1 104 ? 11.486 -11.147 20.885 1.00 35.47 104 ALA A N 1
ATOM 797 C CA . ALA A 1 104 ? 11.111 -10.367 22.056 1.00 35.47 104 ALA A CA 1
ATOM 798 C C . ALA A 1 104 ? 10.555 -11.349 23.101 1.00 35.47 104 ALA A C 1
ATOM 800 O O . ALA A 1 104 ? 9.519 -11.981 22.887 1.00 35.47 104 ALA A O 1
ATOM 801 N N . ASN A 1 105 ? 11.296 -11.533 24.197 1.00 34.84 105 ASN A N 1
ATOM 802 C CA . ASN A 1 105 ? 10.768 -12.131 25.418 1.00 34.84 105 ASN A CA 1
ATOM 803 C C . ASN A 1 105 ? 9.441 -11.444 25.742 1.00 34.84 105 ASN A C 1
ATOM 805 O O . ASN A 1 105 ? 9.407 -10.223 25.840 1.00 34.84 105 ASN A O 1
ATOM 809 N N . ILE A 1 106 ? 8.381 -12.235 25.909 1.00 42.78 106 ILE A N 1
ATOM 810 C CA . ILE A 1 106 ? 7.112 -11.767 26.459 1.00 42.78 106 ILE A CA 1
ATOM 811 C C . ILE A 1 106 ? 7.397 -11.380 27.911 1.00 42.78 106 ILE A C 1
ATOM 813 O O . ILE A 1 106 ? 7.340 -12.208 28.822 1.00 42.78 106 ILE A O 1
ATOM 817 N N . ASP A 1 107 ? 7.756 -10.125 28.136 1.00 37.31 107 ASP A N 1
ATOM 818 C CA . ASP A 1 107 ? 7.574 -9.501 29.423 1.00 37.31 107 ASP A CA 1
ATOM 819 C C . ASP A 1 107 ? 6.067 -9.309 29.606 1.00 37.31 107 ASP A C 1
ATOM 821 O O . ASP A 1 107 ? 5.410 -8.491 28.971 1.00 37.31 107 ASP A O 1
ATOM 825 N N . ASN A 1 108 ? 5.491 -10.114 30.501 1.00 42.69 108 ASN A N 1
ATOM 826 C CA . ASN A 1 108 ? 4.123 -9.972 31.004 1.00 42.69 108 ASN A CA 1
ATOM 827 C C . ASN A 1 108 ? 3.968 -8.685 31.850 1.00 42.69 108 ASN A C 1
ATOM 829 O O . ASN A 1 108 ? 3.409 -8.696 32.945 1.00 42.69 108 ASN A O 1
ATOM 833 N N . SER A 1 109 ? 4.468 -7.557 31.353 1.00 42.12 109 SER A N 1
ATOM 834 C CA . SER A 1 109 ? 4.267 -6.218 31.885 1.00 42.12 109 SER A CA 1
ATOM 835 C C . SER A 1 109 ? 2.995 -5.634 31.267 1.00 42.12 109 SER A C 1
ATOM 837 O O . SER A 1 109 ? 3.058 -4.792 30.382 1.00 42.12 109 SER A O 1
ATOM 839 N N . GLY A 1 110 ? 1.838 -6.147 31.698 1.00 39.12 110 GLY A N 1
ATOM 840 C CA . GLY A 1 110 ? 0.539 -5.466 31.878 1.00 39.12 110 GLY A CA 1
ATOM 841 C C . GLY A 1 110 ? 0.047 -4.305 30.984 1.00 39.12 110 GLY A C 1
ATOM 842 O O . GLY A 1 110 ? -0.886 -3.630 31.406 1.00 39.12 110 GLY A O 1
ATOM 843 N N . ILE A 1 111 ? 0.587 -4.047 29.789 1.00 45.84 111 ILE A N 1
ATOM 844 C CA . ILE A 1 111 ? 0.158 -2.968 28.868 1.00 45.84 111 ILE A CA 1
ATOM 845 C C . ILE A 1 111 ? -0.467 -3.565 27.581 1.00 45.84 111 ILE A C 1
ATOM 847 O O . ILE A 1 111 ? -0.772 -2.875 26.612 1.00 45.84 111 ILE A O 1
ATOM 851 N N . SER A 1 112 ? -0.758 -4.871 27.584 1.00 47.12 112 SER A N 1
ATOM 852 C CA . SER A 1 112 ? -1.409 -5.600 26.484 1.00 47.12 112 SER A CA 1
ATOM 853 C C . SER A 1 112 ? -2.924 -5.348 26.425 1.00 47.12 112 SER A C 1
ATOM 855 O O . SER A 1 112 ? -3.742 -6.211 26.731 1.00 47.12 112 SER A O 1
ATOM 857 N N . SER A 1 113 ? -3.333 -4.125 26.089 1.00 52.53 113 SER A N 1
ATOM 858 C CA . SER A 1 113 ? -4.753 -3.832 25.817 1.00 52.53 113 SER A CA 1
ATOM 859 C C . SER A 1 113 ? -4.998 -2.720 24.796 1.00 52.53 113 SER A C 1
ATOM 861 O O . SER A 1 113 ? -6.139 -2.293 24.604 1.00 52.53 113 SER A O 1
ATOM 863 N N . LEU A 1 114 ? -3.964 -2.248 24.091 1.00 59.31 114 LEU A N 1
ATOM 864 C CA . LEU A 1 114 ? -4.184 -1.408 22.915 1.00 59.31 114 LEU A CA 1
ATOM 865 C C . LEU A 1 114 ? -4.643 -2.297 21.756 1.00 59.31 114 LEU A C 1
ATOM 867 O O . LEU A 1 114 ? -3.837 -2.930 21.077 1.00 59.31 114 LEU A O 1
ATOM 871 N N . LYS A 1 115 ? -5.964 -2.346 21.551 1.00 76.69 115 LYS A N 1
ATOM 872 C CA . LYS A 1 115 ? -6.581 -2.944 20.365 1.00 76.69 115 LYS A CA 1
ATOM 873 C C . LYS A 1 115 ? -6.045 -2.211 19.133 1.00 76.69 115 LYS A C 1
ATOM 875 O O . LYS A 1 115 ? -6.406 -1.060 18.900 1.00 76.69 115 LYS A O 1
ATOM 880 N N . CYS A 1 116 ? -5.160 -2.863 18.389 1.00 87.38 116 CYS A N 1
ATOM 881 C CA . CYS A 1 116 ? -4.730 -2.378 17.084 1.00 87.38 116 CYS A CA 1
ATOM 882 C C . CYS A 1 116 ? -5.850 -2.656 16.069 1.00 87.38 116 CYS A C 1
ATOM 884 O O . CYS A 1 116 ? -6.504 -3.703 16.174 1.00 87.38 116 CYS A O 1
ATOM 886 N N . PRO A 1 117 ? -6.116 -1.741 15.125 1.00 94.44 117 PRO A N 1
ATOM 887 C CA . PRO A 1 117 ? -7.090 -1.992 14.073 1.00 94.44 117 PRO A CA 1
ATOM 888 C C . PRO A 1 117 ? -6.636 -3.151 13.172 1.00 94.44 117 PRO A C 1
ATOM 890 O O . PRO A 1 117 ? -5.430 -3.336 12.981 1.00 94.44 117 PRO A O 1
ATOM 893 N N . PRO A 1 118 ? -7.571 -3.920 12.586 1.00 96.38 118 PRO A N 1
ATOM 894 C CA . PRO A 1 118 ? -7.235 -4.832 11.501 1.00 96.38 118 PRO A CA 1
ATOM 895 C C . PRO A 1 118 ? -6.605 -4.057 10.338 1.00 96.38 118 PRO A C 1
ATOM 897 O O . PRO A 1 118 ? -7.001 -2.925 10.040 1.00 96.38 118 PRO A O 1
ATOM 900 N N . ILE A 1 119 ? -5.631 -4.684 9.680 1.00 98.12 119 ILE A N 1
ATOM 901 C CA . ILE A 1 119 ? -4.977 -4.150 8.487 1.00 98.12 119 ILE A CA 1
ATOM 902 C C . ILE A 1 119 ? -5.324 -5.069 7.321 1.00 98.12 119 ILE A C 1
ATOM 904 O O . ILE A 1 119 ? -5.071 -6.269 7.393 1.00 98.12 119 ILE A O 1
ATOM 908 N N . VAL A 1 120 ? -5.885 -4.510 6.252 1.00 98.50 120 VAL A N 1
ATOM 909 C CA . VAL A 1 120 ? -6.279 -5.254 5.048 1.00 98.50 120 VAL A CA 1
ATOM 910 C C . VAL A 1 120 ? -5.528 -4.701 3.840 1.00 98.50 120 VAL A C 1
ATOM 912 O O . VAL A 1 120 ? -5.429 -3.484 3.664 1.00 98.50 120 VAL A O 1
ATOM 915 N N . ALA A 1 121 ? -4.993 -5.587 3.006 1.00 98.56 121 ALA A N 1
ATOM 916 C CA . ALA A 1 121 ? -4.380 -5.231 1.735 1.00 98.56 121 ALA A CA 1
ATOM 917 C C . ALA A 1 121 ? -5.419 -5.227 0.605 1.00 98.56 121 ALA A C 1
ATOM 919 O O . ALA A 1 121 ? -6.169 -6.190 0.448 1.00 98.56 121 ALA A O 1
ATOM 920 N N . ALA A 1 122 ? -5.425 -4.173 -0.211 1.00 98.25 122 ALA A N 1
ATOM 921 C CA . ALA A 1 122 ? -6.298 -4.044 -1.376 1.00 98.25 122 ALA A CA 1
ATOM 922 C C . ALA A 1 122 ? -5.511 -3.574 -2.609 1.00 98.25 122 ALA A C 1
ATOM 924 O O . ALA A 1 122 ? -4.693 -2.659 -2.527 1.00 98.25 122 ALA A O 1
ATOM 925 N N . GLU A 1 123 ? -5.767 -4.179 -3.770 1.00 97.81 123 GLU A N 1
ATOM 926 C CA . GLU A 1 123 ? -5.078 -3.830 -5.026 1.00 97.81 123 GLU A CA 1
ATOM 927 C C . GLU A 1 123 ? -5.417 -2.408 -5.510 1.00 97.81 123 GLU A C 1
ATOM 929 O O . GLU A 1 123 ? -4.562 -1.716 -6.062 1.00 97.81 123 GLU A O 1
ATOM 934 N N . LEU A 1 124 ? -6.647 -1.940 -5.272 1.00 97.31 124 LEU A N 1
ATOM 935 C CA . LEU A 1 124 ? -7.153 -0.695 -5.861 1.00 97.31 124 LEU A CA 1
ATOM 936 C C . LEU A 1 124 ? -6.457 0.571 -5.333 1.00 97.31 124 LEU A C 1
ATOM 938 O O . LEU A 1 124 ? -6.439 1.583 -6.029 1.00 97.31 124 LEU A O 1
ATOM 942 N N . CYS A 1 125 ? -5.809 0.527 -4.164 1.00 95.81 125 CYS A N 1
ATOM 943 C CA . CYS A 1 125 ? -5.092 1.670 -3.583 1.00 95.81 125 CYS A CA 1
ATOM 944 C C . CYS A 1 125 ? -3.574 1.674 -3.866 1.00 95.81 125 CYS A C 1
ATOM 946 O O . CYS A 1 125 ? -2.800 2.325 -3.158 1.00 95.81 125 CYS A O 1
ATOM 948 N N . ARG A 1 126 ? -3.117 0.939 -4.890 1.00 96.94 126 ARG A N 1
ATOM 949 C CA . ARG A 1 126 ? -1.715 0.947 -5.346 1.00 96.94 126 ARG A CA 1
ATOM 950 C C . ARG A 1 126 ? -1.312 2.268 -5.998 1.00 96.94 126 ARG A C 1
ATOM 952 O O . ARG A 1 126 ? -2.150 2.994 -6.530 1.00 96.94 126 ARG A O 1
ATOM 959 N N . GLU A 1 127 ? 0.002 2.506 -5.999 1.00 95.44 127 GLU A N 1
ATOM 960 C CA . GLU A 1 127 ? 0.663 3.488 -6.870 1.00 95.44 127 GLU A CA 1
ATOM 961 C C . GLU A 1 127 ? 0.322 3.224 -8.350 1.00 95.44 127 GLU A C 1
ATOM 963 O O . GLU A 1 127 ? -0.257 2.188 -8.691 1.00 95.44 127 GLU A O 1
ATOM 968 N N . ARG A 1 128 ? 0.678 4.157 -9.233 1.00 95.44 128 ARG A N 1
ATOM 969 C CA . ARG A 1 128 ? 0.572 3.999 -10.687 1.00 95.44 128 ARG A CA 1
ATOM 970 C C . ARG A 1 128 ? 1.164 2.666 -11.158 1.00 95.44 128 ARG A C 1
ATOM 972 O O . ARG A 1 128 ? 2.356 2.416 -10.985 1.00 95.44 128 ARG A O 1
ATOM 979 N N . LEU A 1 129 ? 0.341 1.829 -11.782 1.00 95.06 129 LEU A N 1
ATOM 980 C CA . LEU A 1 129 ? 0.750 0.519 -12.285 1.00 95.06 129 LEU A CA 1
ATOM 981 C C . LEU A 1 129 ? 1.619 0.638 -13.545 1.00 95.06 129 LEU A C 1
ATOM 983 O O . LEU A 1 129 ? 1.508 1.589 -14.327 1.00 95.06 129 LEU A O 1
ATOM 987 N N . GLY A 1 130 ? 2.464 -0.372 -13.766 1.00 92.62 130 GLY A N 1
ATOM 988 C CA . GLY A 1 130 ? 3.222 -0.540 -15.004 1.00 92.62 130 GLY A CA 1
ATOM 989 C C . GLY A 1 130 ? 4.732 -0.492 -14.829 1.00 92.62 130 GLY A C 1
ATOM 990 O O . GLY A 1 130 ? 5.240 -0.766 -13.756 1.00 92.62 130 GLY A O 1
ATOM 991 N N . VAL A 1 131 ? 5.431 -0.099 -15.892 1.00 93.69 131 VAL A N 1
ATOM 992 C CA . VAL A 1 131 ? 6.872 -0.279 -16.187 1.00 93.69 131 VAL A CA 1
ATOM 993 C C . VAL A 1 131 ? 7.916 -0.165 -15.054 1.00 93.69 131 VAL A C 1
ATOM 995 O O . VAL A 1 131 ? 9.027 -0.659 -15.226 1.00 93.69 131 VAL A O 1
ATOM 998 N N . HIS A 1 132 ? 7.625 0.459 -13.911 1.00 95.88 132 HIS A N 1
ATOM 999 C CA . HIS A 1 132 ? 8.551 0.566 -12.780 1.00 95.88 132 HIS A CA 1
ATOM 1000 C C . HIS A 1 132 ? 8.517 -0.694 -11.892 1.00 95.88 132 HIS A C 1
ATOM 1002 O O . HIS A 1 132 ? 7.484 -0.986 -11.281 1.00 95.88 132 HIS A O 1
ATOM 1008 N N . PRO A 1 133 ? 9.637 -1.429 -11.723 1.00 96.56 133 PRO A N 1
ATOM 1009 C CA . PRO A 1 133 ? 9.679 -2.616 -10.866 1.00 96.56 133 PRO A CA 1
ATOM 1010 C C . PRO A 1 133 ? 9.344 -2.348 -9.392 1.00 96.56 133 PRO A C 1
ATOM 1012 O O . PRO A 1 133 ? 8.863 -3.247 -8.702 1.00 96.56 133 PRO A O 1
ATOM 1015 N N . CYS A 1 134 ? 9.554 -1.125 -8.893 1.00 97.06 134 CYS A N 1
ATOM 1016 C CA . CYS A 1 134 ? 9.161 -0.756 -7.530 1.00 97.06 134 CYS A CA 1
ATOM 1017 C C . CYS A 1 134 ? 7.653 -0.774 -7.292 1.00 97.06 134 CYS A C 1
ATOM 1019 O O . CYS A 1 134 ? 7.225 -0.841 -6.139 1.00 97.06 134 CYS A O 1
ATOM 1021 N N . ASP A 1 135 ? 6.862 -0.746 -8.360 1.00 96.94 135 ASP A N 1
ATOM 1022 C CA . ASP A 1 135 ? 5.407 -0.778 -8.311 1.00 96.94 135 ASP A CA 1
ATOM 1023 C C . ASP A 1 135 ? 4.850 -2.172 -8.604 1.00 96.94 135 ASP A C 1
ATOM 1025 O O . ASP A 1 135 ? 3.635 -2.329 -8.642 1.00 96.94 135 ASP A O 1
ATOM 1029 N N . LYS A 1 136 ? 5.711 -3.190 -8.751 1.00 97.56 136 LYS A N 1
ATOM 1030 C CA . LYS A 1 136 ? 5.337 -4.609 -8.791 1.00 97.56 136 LYS A CA 1
ATOM 1031 C C . LYS A 1 136 ? 5.372 -5.185 -7.378 1.00 97.56 136 LYS A C 1
ATOM 1033 O O . LYS A 1 136 ? 6.411 -5.112 -6.722 1.00 97.56 136 LYS A O 1
ATOM 1038 N N . ARG A 1 137 ? 4.280 -5.792 -6.914 1.00 97.75 137 ARG A N 1
ATOM 1039 C CA . ARG A 1 137 ? 4.260 -6.470 -5.611 1.00 97.75 137 ARG A CA 1
ATOM 1040 C C . ARG A 1 137 ? 4.891 -7.858 -5.697 1.00 97.75 137 ARG A C 1
ATOM 1042 O O . ARG A 1 137 ? 4.931 -8.481 -6.757 1.00 97.75 137 ARG A O 1
ATOM 1049 N N . ARG A 1 138 ? 5.337 -8.368 -4.549 1.00 98.19 138 ARG A N 1
ATOM 1050 C CA . ARG A 1 138 ? 5.618 -9.801 -4.365 1.00 98.19 138 ARG A CA 1
ATOM 1051 C C . ARG A 1 138 ? 4.348 -10.648 -4.416 1.00 98.19 138 ARG A C 1
ATOM 1053 O O . ARG A 1 138 ? 3.227 -10.123 -4.412 1.00 98.19 138 ARG A O 1
ATOM 1060 N N . THR A 1 139 ? 4.541 -11.964 -4.444 1.00 98.56 139 THR A N 1
ATOM 1061 C CA . THR A 1 139 ? 3.422 -12.903 -4.334 1.00 98.56 139 THR A CA 1
ATOM 1062 C C . THR A 1 139 ? 2.688 -12.706 -3.006 1.00 98.56 139 THR A C 1
ATOM 1064 O O . THR A 1 139 ? 3.267 -12.243 -2.013 1.00 98.56 139 THR A O 1
ATOM 1067 N N . ILE A 1 140 ? 1.403 -13.044 -2.958 1.00 98.38 140 ILE A N 1
ATOM 1068 C CA . ILE A 1 140 ? 0.629 -12.977 -1.715 1.00 98.38 140 ILE A CA 1
ATOM 1069 C C . ILE A 1 140 ? 1.159 -13.986 -0.697 1.00 98.38 140 ILE A C 1
ATOM 1071 O O . ILE A 1 140 ? 1.220 -13.673 0.490 1.00 98.38 140 ILE A O 1
ATOM 1075 N N . SER A 1 141 ? 1.626 -15.147 -1.141 1.00 98.19 141 SER A N 1
ATOM 1076 C CA . SER A 1 141 ? 2.301 -16.150 -0.319 1.00 98.19 141 SER A CA 1
ATOM 1077 C C . SER A 1 141 ? 3.533 -15.578 0.396 1.00 98.19 141 SER A C 1
ATOM 1079 O O . SER A 1 141 ? 3.653 -15.693 1.619 1.00 98.19 141 SER A O 1
ATOM 1081 N N . GLU A 1 142 ? 4.419 -14.884 -0.327 1.00 98.00 142 GLU A N 1
ATOM 1082 C CA . GLU A 1 142 ? 5.575 -14.200 0.269 1.00 98.00 142 GLU A CA 1
ATOM 1083 C C . GLU A 1 142 ? 5.149 -13.058 1.196 1.00 98.00 142 GLU A C 1
ATOM 1085 O O . GLU A 1 142 ? 5.684 -12.914 2.298 1.00 98.00 142 GLU A O 1
ATOM 1090 N N . ASN A 1 143 ? 4.172 -12.249 0.783 1.00 97.94 143 ASN A N 1
ATOM 1091 C CA . ASN A 1 143 ? 3.697 -11.126 1.584 1.00 97.94 143 ASN A CA 1
ATOM 1092 C C . ASN A 1 143 ? 3.021 -11.577 2.884 1.00 97.94 143 ASN A C 1
ATOM 1094 O O . ASN A 1 143 ? 3.299 -10.986 3.923 1.00 97.94 143 ASN A O 1
ATOM 1098 N N . ARG A 1 144 ? 2.242 -12.664 2.884 1.00 96.81 144 ARG A N 1
ATOM 1099 C CA . ARG A 1 144 ? 1.681 -13.275 4.104 1.00 96.81 144 ARG A CA 1
ATOM 1100 C C . ARG A 1 144 ? 2.774 -13.733 5.063 1.00 96.81 144 ARG A C 1
ATOM 1102 O O . ARG A 1 144 ? 2.653 -13.524 6.266 1.00 96.81 144 ARG A O 1
ATOM 1109 N N . SER A 1 145 ? 3.859 -14.313 4.544 1.00 96.00 145 SER A N 1
ATOM 1110 C CA . SER A 1 145 ? 5.000 -14.706 5.380 1.00 96.00 145 SER A CA 1
ATOM 1111 C C . SER A 1 145 ? 5.723 -13.503 5.989 1.00 96.00 145 SER A C 1
ATOM 1113 O O . SER A 1 145 ? 6.253 -13.612 7.093 1.00 96.00 145 SER A O 1
ATOM 1115 N N . ARG A 1 146 ? 5.795 -12.377 5.271 1.00 95.25 146 ARG A N 1
ATOM 1116 C CA . ARG A 1 146 ? 6.486 -11.155 5.722 1.00 95.25 146 ARG A CA 1
ATOM 1117 C C . ARG A 1 146 ? 5.620 -10.288 6.635 1.00 95.25 146 ARG A C 1
ATOM 1119 O O . ARG A 1 146 ? 6.157 -9.630 7.520 1.00 95.25 146 ARG A O 1
ATOM 1126 N N . PHE A 1 147 ? 4.308 -10.288 6.420 1.00 96.19 147 PHE A N 1
ATOM 1127 C CA . PHE A 1 147 ? 3.331 -9.437 7.096 1.00 96.19 147 PHE A CA 1
ATOM 1128 C C . PHE A 1 147 ? 2.159 -10.276 7.635 1.00 96.19 147 PHE A C 1
ATOM 1130 O O . PHE A 1 147 ? 1.033 -10.143 7.156 1.00 96.19 147 PHE A O 1
ATOM 1137 N N . PRO A 1 148 ? 2.385 -11.129 8.652 1.00 94.62 148 PRO A N 1
ATOM 1138 C CA . PRO A 1 148 ? 1.372 -12.073 9.133 1.00 94.62 148 PRO A CA 1
ATOM 1139 C C . PRO A 1 148 ? 0.142 -11.416 9.786 1.00 94.62 148 PRO A C 1
ATOM 1141 O O . PRO A 1 148 ? -0.857 -12.094 10.000 1.00 94.62 148 PRO A O 1
ATOM 1144 N N . ALA A 1 149 ? 0.197 -10.121 10.123 1.00 93.44 149 ALA A N 1
ATOM 1145 C CA . ALA A 1 149 ? -0.960 -9.364 10.620 1.00 93.44 149 ALA A CA 1
ATOM 1146 C C . ALA A 1 149 ? -1.828 -8.734 9.528 1.00 93.44 149 ALA A C 1
ATOM 1148 O O . ALA A 1 149 ? -2.899 -8.222 9.851 1.00 93.44 149 ALA A O 1
ATOM 1149 N N . ILE A 1 150 ? -1.362 -8.698 8.279 1.00 97.44 150 ILE A N 1
ATOM 1150 C CA . ILE A 1 150 ? -2.129 -8.101 7.191 1.00 97.44 150 ILE A CA 1
ATOM 1151 C C . ILE A 1 150 ? -3.025 -9.180 6.595 1.00 97.44 150 ILE A C 1
ATOM 1153 O O . ILE A 1 150 ? -2.560 -10.256 6.214 1.00 97.44 150 ILE A O 1
ATOM 1157 N N . ASP A 1 151 ? -4.314 -8.882 6.507 1.00 98.25 151 ASP A N 1
ATOM 1158 C CA . ASP A 1 151 ? -5.259 -9.705 5.776 1.00 98.25 151 ASP A CA 1
ATOM 1159 C C . ASP A 1 151 ? -5.152 -9.416 4.272 1.00 98.25 151 ASP A C 1
ATOM 1161 O O . ASP A 1 151 ? -5.258 -8.275 3.827 1.00 98.25 151 ASP A O 1
ATOM 1165 N N . PHE A 1 152 ? -4.953 -10.471 3.486 1.00 98.50 152 PHE A N 1
ATOM 1166 C CA . PHE A 1 152 ? -4.874 -10.427 2.024 1.00 98.50 152 PHE A CA 1
ATOM 1167 C C . PHE A 1 152 ? -6.090 -11.096 1.364 1.00 98.50 152 PHE A C 1
ATOM 1169 O O . PHE A 1 152 ? -6.017 -11.486 0.202 1.00 98.50 152 PHE A O 1
ATOM 1176 N N . SER A 1 153 ? -7.184 -11.303 2.101 1.00 97.69 153 SER A N 1
ATOM 1177 C CA . SER A 1 153 ? -8.398 -11.977 1.624 1.00 97.69 153 SER A CA 1
ATOM 1178 C C . SER A 1 153 ? -9.070 -11.281 0.436 1.00 97.69 153 SER A C 1
ATOM 1180 O O . SER A 1 153 ? -9.741 -11.948 -0.344 1.00 97.69 153 SER A O 1
ATOM 1182 N N . LEU A 1 154 ? -8.851 -9.973 0.263 1.00 97.38 154 LEU A N 1
ATOM 1183 C CA . LEU A 1 154 ? -9.379 -9.190 -0.860 1.00 97.38 154 LEU A CA 1
ATOM 1184 C C . LEU A 1 154 ? -8.574 -9.339 -2.161 1.00 97.38 154 LEU A C 1
ATOM 1186 O O . LEU A 1 154 ? -8.943 -8.740 -3.168 1.00 97.38 154 LEU A O 1
ATOM 1190 N N . ILE A 1 155 ? -7.463 -10.082 -2.155 1.00 97.81 155 ILE A N 1
ATOM 1191 C CA . ILE A 1 155 ? -6.615 -10.261 -3.337 1.00 97.81 155 ILE A CA 1
ATOM 1192 C C . ILE A 1 155 ? -6.786 -11.677 -3.882 1.00 97.81 155 ILE A C 1
ATOM 1194 O O . ILE A 1 155 ? -6.459 -12.658 -3.216 1.00 97.81 155 ILE A O 1
ATOM 1198 N N . GLU A 1 156 ? -7.277 -11.768 -5.117 1.00 96.69 156 GLU A N 1
ATOM 1199 C CA . GLU A 1 156 ? -7.656 -13.039 -5.743 1.00 96.69 156 GLU A CA 1
ATOM 1200 C C . GLU A 1 156 ? -6.458 -13.833 -6.286 1.00 96.69 156 GLU A C 1
ATOM 1202 O O . GLU A 1 156 ? -6.426 -15.059 -6.186 1.00 96.69 156 GLU A O 1
ATOM 1207 N N . SER A 1 157 ? -5.464 -13.145 -6.857 1.00 97.88 157 SER A N 1
ATOM 1208 C CA . SER A 1 157 ? -4.306 -13.769 -7.510 1.00 97.88 157 SER A CA 1
ATOM 1209 C C . SER A 1 157 ? -3.062 -13.733 -6.628 1.00 97.88 157 SER A C 1
ATOM 1211 O O . SER A 1 157 ? -2.682 -12.671 -6.129 1.00 97.88 157 SER A O 1
ATOM 1213 N N . ASP A 1 158 ? -2.371 -14.871 -6.498 1.00 98.25 158 ASP A N 1
ATOM 1214 C CA . ASP A 1 158 ? -1.086 -14.927 -5.791 1.00 98.25 158 ASP A CA 1
ATOM 1215 C C . ASP A 1 158 ? -0.018 -14.100 -6.519 1.00 98.25 158 ASP A C 1
ATOM 1217 O O . ASP A 1 158 ? 0.638 -13.257 -5.910 1.00 98.25 158 ASP A O 1
ATOM 1221 N N . GLU A 1 159 ? 0.081 -14.260 -7.839 1.00 98.25 159 GLU A N 1
ATOM 1222 C CA . GLU A 1 159 ? 0.961 -13.471 -8.704 1.00 98.25 159 GLU A CA 1
ATOM 1223 C C . GLU A 1 159 ? 0.414 -12.05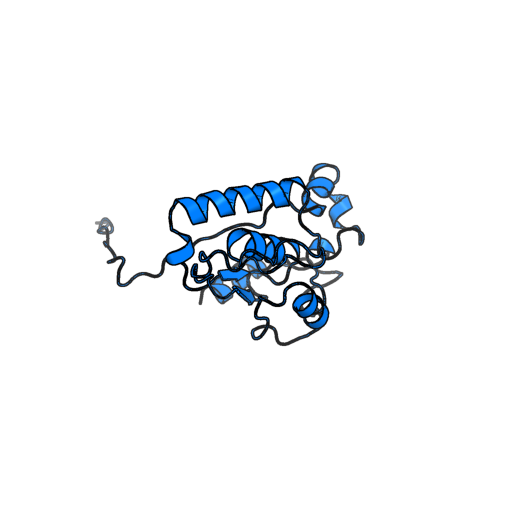9 -8.948 1.00 98.25 159 GLU A C 1
ATOM 1225 O O . GLU A 1 159 ? -0.801 -11.833 -8.951 1.00 98.25 159 GLU A O 1
ATOM 1230 N N . ASP A 1 160 ? 1.317 -11.112 -9.208 1.00 97.50 160 ASP A N 1
ATOM 1231 C CA . ASP A 1 160 ? 0.959 -9.747 -9.599 1.00 97.50 160 ASP A CA 1
ATOM 1232 C C . ASP A 1 160 ? 0.565 -9.685 -11.081 1.00 97.50 160 ASP A C 1
ATOM 1234 O O . ASP A 1 160 ? 1.395 -9.432 -11.954 1.00 97.50 160 ASP A O 1
ATOM 1238 N N . ILE A 1 161 ? -0.715 -9.937 -11.352 1.00 96.19 161 ILE A N 1
ATOM 1239 C CA . ILE A 1 161 ? -1.294 -9.902 -12.704 1.00 96.19 161 ILE A CA 1
ATOM 1240 C C . ILE A 1 161 ? -1.642 -8.484 -13.185 1.00 96.19 161 ILE A C 1
ATOM 1242 O O . ILE A 1 161 ? -1.953 -8.300 -14.361 1.00 96.19 161 ILE A O 1
ATOM 1246 N N . LEU A 1 162 ? -1.624 -7.489 -12.290 1.00 95.62 162 LEU A N 1
ATOM 1247 C CA . LEU A 1 162 ? -1.987 -6.104 -12.611 1.00 95.62 162 LEU A CA 1
ATOM 1248 C C . LEU A 1 162 ? -0.790 -5.296 -13.118 1.00 95.62 162 LEU A C 1
ATOM 1250 O O . LEU A 1 162 ? -0.952 -4.369 -13.912 1.00 95.62 162 LEU A O 1
ATOM 1254 N N . TRP A 1 163 ? 0.419 -5.643 -12.677 1.00 95.62 163 TRP A N 1
ATOM 1255 C CA . TRP A 1 163 ? 1.644 -5.003 -13.137 1.00 95.62 163 TRP A CA 1
ATOM 1256 C C . TRP A 1 163 ? 2.029 -5.460 -14.552 1.00 95.62 163 TRP A C 1
ATOM 1258 O O . TRP A 1 163 ? 2.124 -6.655 -14.833 1.00 95.62 163 TRP A O 1
ATOM 1268 N N . LYS A 1 164 ? 2.301 -4.500 -15.442 1.00 93.12 164 LYS A N 1
ATOM 1269 C CA . LYS A 1 164 ? 2.664 -4.741 -16.848 1.00 93.12 164 LYS A CA 1
ATOM 1270 C C . LYS A 1 164 ? 4.067 -4.218 -17.150 1.00 93.12 164 LYS A C 1
ATOM 1272 O O . LYS A 1 164 ? 4.442 -3.140 -16.696 1.00 93.12 164 LYS A O 1
ATOM 1277 N N . THR A 1 165 ? 4.830 -4.965 -17.948 1.00 90.62 165 THR A N 1
ATOM 1278 C CA . THR A 1 165 ? 6.219 -4.621 -18.314 1.00 90.62 165 THR A CA 1
ATOM 1279 C C . THR A 1 165 ? 6.330 -3.474 -19.315 1.00 90.62 165 THR A C 1
ATOM 1281 O O . THR A 1 165 ? 7.380 -2.850 -19.409 1.00 90.62 165 THR A O 1
ATOM 1284 N N . ASP A 1 166 ? 5.284 -3.233 -20.100 1.00 91.56 166 ASP A N 1
ATOM 1285 C CA . ASP A 1 166 ? 5.307 -2.452 -21.342 1.00 91.56 166 ASP A CA 1
ATOM 1286 C C . ASP A 1 166 ? 4.296 -1.298 -21.369 1.00 91.56 166 ASP A C 1
ATOM 1288 O O . ASP A 1 166 ? 4.406 -0.399 -22.201 1.00 91.56 166 ASP 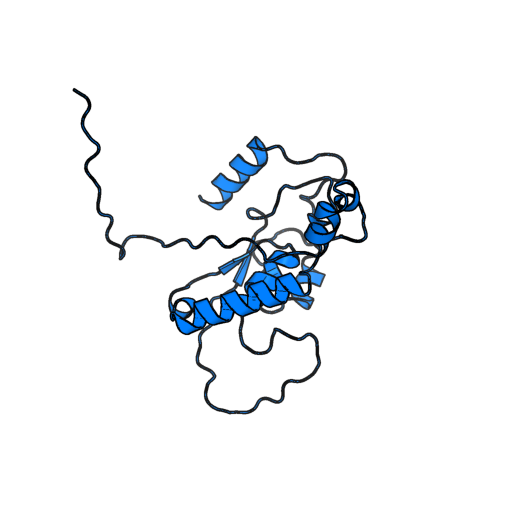A O 1
ATOM 1292 N N . ALA A 1 167 ? 3.341 -1.288 -20.441 1.00 92.81 167 ALA A N 1
ATOM 1293 C CA . ALA A 1 167 ? 2.326 -0.255 -20.327 1.00 92.81 167 ALA A CA 1
ATOM 1294 C C . ALA A 1 167 ? 2.373 0.378 -18.941 1.00 92.81 167 ALA A C 1
ATOM 1296 O O . ALA A 1 167 ? 2.354 -0.321 -17.929 1.00 92.81 167 ALA A O 1
ATOM 1297 N N . ARG A 1 168 ? 2.417 1.711 -18.904 1.00 94.31 168 ARG A N 1
ATOM 1298 C CA . ARG A 1 168 ? 2.213 2.487 -17.684 1.00 94.31 168 ARG A CA 1
ATOM 1299 C C . ARG A 1 168 ? 0.776 2.983 -17.674 1.00 94.31 168 ARG A C 1
ATOM 1301 O O . ARG A 1 168 ? 0.341 3.573 -18.657 1.00 94.31 168 ARG A O 1
ATOM 1308 N N . GLU A 1 169 ? 0.082 2.737 -16.574 1.00 96.19 169 GLU A N 1
ATOM 1309 C CA . GLU A 1 169 ? -1.306 3.147 -16.357 1.00 96.19 169 GLU A CA 1
ATOM 1310 C C . GLU A 1 169 ? -1.465 4.652 -16.610 1.00 96.19 169 GLU A C 1
ATOM 1312 O O . GLU A 1 169 ? -0.568 5.417 -16.245 1.00 96.19 169 GLU A O 1
ATOM 1317 N N . THR A 1 170 ? -2.531 5.102 -17.265 1.00 96.94 170 THR A N 1
ATOM 1318 C CA . THR A 1 170 ? -2.769 6.535 -17.516 1.00 96.94 170 THR A CA 1
ATOM 1319 C C . THR A 1 170 ? -3.342 7.234 -16.286 1.00 96.94 170 THR A C 1
ATOM 1321 O O . THR A 1 170 ? -3.787 6.593 -15.337 1.00 96.94 170 THR A O 1
ATOM 1324 N N . ASP A 1 171 ? -3.336 8.566 -16.280 1.00 97.00 171 ASP A N 1
ATOM 1325 C CA . ASP A 1 171 ? -3.891 9.321 -15.153 1.00 97.00 171 ASP A CA 1
ATOM 1326 C C . ASP A 1 171 ? -5.419 9.115 -15.051 1.00 97.00 171 ASP A C 1
ATOM 1328 O O . ASP A 1 171 ? -5.969 9.068 -13.950 1.00 97.00 171 ASP A O 1
ATOM 1332 N N . GLU A 1 172 ? -6.100 8.903 -16.183 1.00 97.88 172 GLU A N 1
ATOM 1333 C CA . GLU A 1 172 ? -7.522 8.548 -16.249 1.00 97.88 172 GLU A CA 1
ATOM 1334 C C . GLU A 1 172 ? -7.797 7.153 -15.678 1.00 97.88 172 GLU A C 1
ATOM 1336 O O . GLU A 1 172 ? -8.770 6.976 -14.946 1.00 97.88 172 GLU A O 1
ATOM 1341 N N . GLU A 1 173 ? -6.941 6.171 -15.975 1.00 97.31 173 GLU A N 1
ATOM 1342 C CA . GLU A 1 173 ? -7.047 4.815 -15.422 1.00 97.31 173 GLU A CA 1
ATOM 1343 C C . GLU A 1 173 ? -6.822 4.817 -13.900 1.00 97.31 173 GLU A C 1
ATOM 1345 O O . GLU A 1 173 ? -7.614 4.222 -13.166 1.00 97.31 173 GLU A O 1
ATOM 1350 N N . ILE A 1 174 ? -5.824 5.566 -13.404 1.00 96.81 174 ILE A N 1
ATOM 1351 C CA . ILE A 1 174 ? -5.592 5.755 -11.959 1.00 96.81 174 ILE A CA 1
ATOM 1352 C C . ILE A 1 174 ? -6.817 6.393 -11.299 1.00 96.81 174 ILE A C 1
ATOM 1354 O O . ILE A 1 174 ? -7.249 5.946 -10.237 1.00 96.81 174 ILE A O 1
ATOM 1358 N N . ALA A 1 175 ? -7.381 7.441 -11.907 1.00 96.81 175 ALA A N 1
ATOM 1359 C CA . ALA A 1 175 ? -8.554 8.123 -11.372 1.00 96.81 175 ALA A CA 1
ATOM 1360 C C . ALA A 1 175 ? -9.778 7.197 -11.334 1.00 96.81 175 ALA A C 1
ATOM 1362 O O . ALA A 1 175 ? -10.479 7.160 -10.323 1.00 96.81 175 ALA A O 1
ATOM 1363 N N . ALA A 1 176 ? -10.009 6.412 -12.389 1.00 97.62 176 ALA A N 1
ATOM 1364 C CA . ALA A 1 176 ? -11.091 5.433 -12.441 1.00 97.62 176 ALA A CA 1
ATOM 1365 C C . ALA A 1 176 ? -10.941 4.364 -11.347 1.00 97.62 176 ALA A C 1
ATOM 1367 O O . ALA A 1 176 ? -11.883 4.126 -10.591 1.00 97.62 176 ALA A O 1
ATOM 1368 N N . ARG A 1 177 ? -9.738 3.799 -11.188 1.00 97.25 177 ARG A N 1
ATOM 1369 C CA . ARG A 1 177 ? -9.425 2.834 -10.124 1.00 97.25 177 ARG A CA 1
ATOM 1370 C C . ARG A 1 177 ? -9.559 3.443 -8.725 1.00 97.25 177 ARG A C 1
ATOM 1372 O O . ARG A 1 177 ? -10.029 2.786 -7.800 1.00 97.25 177 ARG A O 1
ATOM 1379 N N . GLY A 1 178 ? -9.181 4.709 -8.563 1.00 96.19 178 GLY A N 1
ATOM 1380 C CA . GLY A 1 178 ? -9.363 5.454 -7.320 1.00 96.19 178 GLY A CA 1
ATOM 1381 C C . GLY A 1 178 ? -10.836 5.681 -6.967 1.00 96.19 178 GLY A C 1
ATOM 1382 O O . GLY A 1 178 ? -11.194 5.597 -5.797 1.00 96.19 178 GLY A O 1
ATOM 1383 N N . LEU A 1 179 ? -11.701 5.928 -7.954 1.00 96.75 179 LEU A N 1
ATOM 1384 C CA . LEU A 1 179 ? -13.149 6.028 -7.739 1.00 96.75 179 LEU A CA 1
ATOM 1385 C C . LEU A 1 179 ? -13.759 4.677 -7.358 1.00 96.75 179 LEU A C 1
ATOM 1387 O O . LEU A 1 179 ? -14.565 4.631 -6.435 1.00 96.75 179 LEU A O 1
ATOM 1391 N N . GLU A 1 180 ? -13.337 3.595 -8.014 1.00 97.00 180 GLU A N 1
ATOM 1392 C CA . GLU A 1 180 ? -13.743 2.226 -7.668 1.00 97.00 180 GLU A CA 1
ATOM 1393 C C . GLU A 1 180 ? -13.324 1.851 -6.240 1.00 97.00 180 GLU A C 1
ATOM 1395 O O . GLU A 1 180 ? -14.086 1.240 -5.501 1.00 97.00 180 GLU A O 1
ATOM 1400 N N . PHE A 1 181 ? -12.139 2.278 -5.797 1.00 95.69 181 PHE A N 1
ATOM 1401 C CA . PHE A 1 181 ? -11.714 2.077 -4.411 1.00 95.69 181 PHE A CA 1
ATOM 1402 C C . PHE A 1 181 ? -12.618 2.787 -3.387 1.00 95.69 181 PHE A C 1
ATOM 1404 O O . PHE A 1 181 ? -12.728 2.344 -2.244 1.00 95.69 181 PHE A O 1
ATOM 1411 N N . MET A 1 182 ? -13.227 3.909 -3.776 1.00 92.94 182 MET A N 1
ATOM 1412 C CA . MET A 1 182 ? -14.033 4.752 -2.891 1.00 92.94 182 MET A CA 1
ATOM 1413 C C . MET A 1 182 ? -15.528 4.401 -2.890 1.00 92.94 182 MET A C 1
ATOM 1415 O O . MET A 1 182 ? -16.257 4.950 -2.058 1.00 9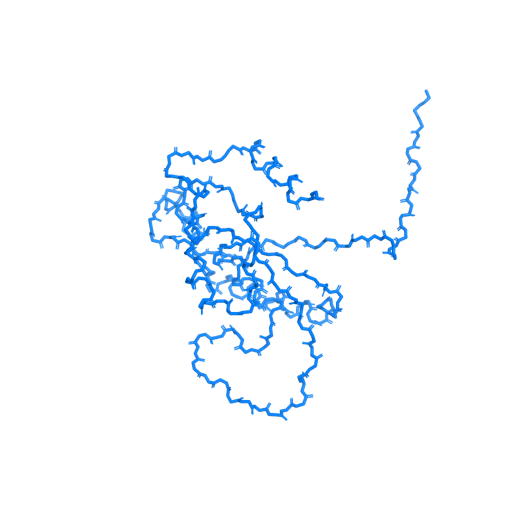2.94 182 MET A O 1
ATOM 1419 N N . SER A 1 183 ? -15.985 3.545 -3.810 1.00 88.31 183 SER A N 1
ATOM 1420 C CA . SER A 1 183 ? -17.386 3.111 -3.936 1.00 88.31 183 SER A CA 1
ATOM 1421 C C . SER A 1 183 ? -17.731 1.958 -3.003 1.00 88.31 183 SER A C 1
ATOM 1423 O O . SER A 1 183 ? -18.813 2.027 -2.376 1.00 88.31 183 SER A O 1
#

Organism: NCBI:txid889485

pLDDT: mean 88.06, std 17.76, range [34.84, 98.62]

Foldseek 3Di:
DDDDPDDDDDPPVPDDDDDDDDFFAWPLNVVCVVPVCCLLDLVLQLTAHDPRSLVVLQVLLVVCVVVVVQVVDQEAEFALRRRRLLSCCSNQNDPPLNDPDDDDDPPPPPPPDSDGHQYEHDNLPFDWAEQGSNRAHAFPVVSCVSRVRYHDVNPDGRGRPRHYNPDTQDPVRNVVSVVVVVD